Protein AF-0000000083545864 (afdb_homodimer)

Organism: NCBI:txid360422

Solvent-accessible surface area (backbone atoms only — not comparable to full-atom values): 11963 Å² total; per-residue (Å²): 114,74,64,58,54,53,48,53,47,49,46,51,44,53,53,50,51,52,42,44,77,42,63,30,57,35,40,39,38,40,35,37,64,50,100,75,25,38,39,38,37,38,40,30,39,41,31,81,70,52,72,66,56,51,50,50,51,53,52,23,37,58,32,70,66,36,76,75,47,53,68,61,49,56,75,62,62,57,97,59,62,72,60,64,52,38,28,53,43,5,18,65,29,74,44,61,46,77,47,73,42,86,71,48,32,42,36,40,42,36,37,25,68,120,112,76,65,57,54,54,48,53,47,49,46,51,45,53,51,50,50,52,43,44,76,45,64,29,58,36,42,37,38,40,36,36,63,50,100,74,26,38,39,40,37,38,40,27,43,34,40,77,73,52,71,67,55,50,50,49,51,52,51,23,38,59,33,71,65,36,77,77,48,53,66,60,51,56,75,63,66,57,97,59,62,70,59,63,53,37,29,53,44,4,18,65,29,74,43,62,47,78,48,74,43,87,64,50,30,39,35,41,41,36,37,26,68,121

Structure (mmCIF, N/CA/C/O backbone):
data_AF-0000000083545864-model_v1
#
loop_
_entity.id
_entity.type
_entity.pdbx_description
1 polymer 'Uncharacterized protein'
#
loop_
_atom_site.group_PDB
_atom_site.id
_atom_site.type_symbol
_atom_site.label_atom_id
_atom_site.label_alt_id
_atom_site.label_comp_id
_atom_site.label_asym_id
_atom_site.label_entity_id
_atom_site.label_seq_id
_atom_site.pdbx_PDB_ins_code
_atom_site.Cartn_x
_atom_site.Cartn_y
_atom_site.Cartn_z
_atom_site.occupancy
_atom_site.B_iso_or_equiv
_atom_site.auth_seq_id
_atom_site.auth_comp_id
_atom_site.auth_asym_id
_atom_site.auth_atom_id
_atom_site.pdbx_PDB_model_num
ATOM 1 N N . MET A 1 1 ? 14.773 12.133 -5.316 1 43.75 1 MET A N 1
ATOM 2 C CA . MET A 1 1 ? 14.227 11.367 -4.199 1 43.75 1 MET A CA 1
ATOM 3 C C . MET A 1 1 ? 12.758 11.047 -4.426 1 43.75 1 MET A C 1
ATOM 5 O O . MET A 1 1 ? 12.289 9.961 -4.078 1 43.75 1 MET A O 1
ATOM 9 N N . LYS A 1 2 ? 11.977 12 -5.137 1 57.12 2 LYS A N 1
ATOM 10 C CA . LYS A 1 2 ? 10.547 11.93 -5.41 1 57.12 2 LYS A CA 1
ATOM 11 C C . LYS A 1 2 ? 10.195 10.711 -6.258 1 57.12 2 LYS A C 1
ATOM 13 O O . LYS A 1 2 ? 9.203 10.031 -6 1 57.12 2 LYS A O 1
ATOM 18 N N . HIS A 1 3 ? 11.242 10.289 -6.949 1 69 3 HIS A N 1
ATOM 19 C CA . HIS A 1 3 ? 11.008 9.219 -7.91 1 69 3 HIS A CA 1
ATOM 20 C C . HIS A 1 3 ? 11.062 7.848 -7.234 1 69 3 HIS A C 1
ATOM 22 O O . HIS A 1 3 ? 10.266 6.965 -7.551 1 69 3 HIS A O 1
ATOM 28 N N . THR A 1 4 ? 11.867 7.789 -6.141 1 74.81 4 THR A N 1
ATOM 29 C CA . THR A 1 4 ? 12.039 6.504 -5.473 1 74.81 4 THR A CA 1
ATOM 30 C C . THR A 1 4 ? 10.773 6.125 -4.699 1 74.81 4 THR A C 1
ATOM 32 O O . THR A 1 4 ? 10.383 4.957 -4.684 1 74.81 4 THR A O 1
ATOM 35 N N . HIS A 1 5 ? 10.094 7.09 -4.211 1 86.25 5 HIS A N 1
ATOM 36 C CA . HIS A 1 5 ? 8.898 6.832 -3.424 1 86.25 5 HIS A CA 1
ATOM 37 C C . HIS A 1 5 ? 7.738 6.387 -4.312 1 86.25 5 HIS A C 1
ATOM 39 O O . HIS A 1 5 ? 6.961 5.504 -3.936 1 86.25 5 HIS A O 1
ATOM 45 N N . GLN A 1 6 ? 7.75 6.938 -5.465 1 85.88 6 GLN A N 1
ATOM 46 C CA . GLN A 1 6 ? 6.711 6.547 -6.41 1 85.88 6 GLN A CA 1
ATOM 47 C C . GLN A 1 6 ? 6.879 5.09 -6.84 1 85.88 6 GLN A C 1
ATOM 49 O O . GLN A 1 6 ? 5.891 4.379 -7.027 1 85.88 6 GLN A O 1
ATOM 54 N N . ARG A 1 7 ? 8.117 4.691 -6.875 1 86.94 7 ARG A N 1
ATOM 55 C CA . ARG A 1 7 ? 8.383 3.301 -7.234 1 86.94 7 ARG A CA 1
ATOM 56 C C . ARG A 1 7 ? 7.926 2.35 -6.137 1 86.94 7 ARG A C 1
ATOM 58 O O . ARG A 1 7 ? 7.281 1.337 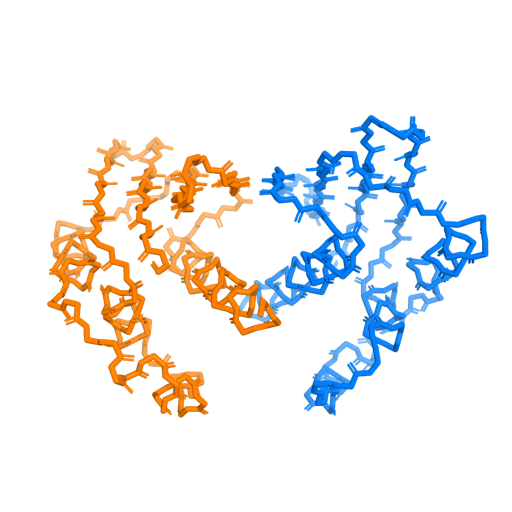-6.414 1 86.94 7 ARG A O 1
ATOM 65 N N . ASN A 1 8 ? 8.25 2.715 -4.961 1 92.56 8 ASN A N 1
ATOM 66 C CA . ASN A 1 8 ? 7.812 1.896 -3.836 1 92.56 8 ASN A CA 1
ATOM 67 C C . ASN A 1 8 ? 6.293 1.771 -3.795 1 92.56 8 ASN A C 1
ATOM 69 O O . ASN A 1 8 ? 5.762 0.687 -3.555 1 92.56 8 ASN A O 1
ATOM 73 N N . ILE A 1 9 ? 5.668 2.871 -4.027 1 92.88 9 ILE A N 1
ATOM 74 C CA . ILE A 1 9 ? 4.207 2.902 -4.016 1 92.88 9 ILE A CA 1
ATOM 75 C C . ILE A 1 9 ? 3.666 1.979 -5.105 1 92.88 9 ILE A C 1
ATOM 77 O O . ILE A 1 9 ? 2.756 1.185 -4.859 1 92.88 9 ILE A O 1
ATOM 81 N N . LYS A 1 10 ? 4.191 2.01 -6.238 1 89.69 10 LYS A N 1
ATOM 82 C CA . LYS A 1 10 ? 3.752 1.171 -7.348 1 89.69 10 LYS A CA 1
ATOM 83 C C . LYS A 1 10 ? 3.967 -0.308 -7.039 1 89.69 10 LYS A C 1
ATOM 85 O O . LYS A 1 10 ? 3.105 -1.141 -7.328 1 89.69 10 LYS A O 1
ATOM 90 N N . ILE A 1 11 ? 5.082 -0.604 -6.531 1 93 11 ILE A N 1
ATOM 91 C CA . ILE A 1 11 ? 5.395 -1.979 -6.16 1 93 11 ILE A CA 1
ATOM 92 C C . ILE A 1 11 ? 4.344 -2.502 -5.18 1 93 11 ILE A C 1
ATOM 94 O O . ILE A 1 11 ? 3.771 -3.572 -5.391 1 93 11 ILE A O 1
ATOM 98 N N . VAL A 1 12 ? 4.07 -1.727 -4.191 1 95.94 12 VAL A N 1
ATOM 99 C CA . VAL A 1 12 ? 3.094 -2.113 -3.178 1 95.94 12 VAL A CA 1
ATOM 100 C C . VAL A 1 12 ? 1.723 -2.293 -3.824 1 95.94 12 VAL A C 1
ATOM 102 O O . VAL A 1 12 ? 1.028 -3.275 -3.557 1 95.94 12 VAL A O 1
ATOM 105 N N . ASN A 1 13 ? 1.381 -1.425 -4.711 1 92.5 13 ASN A N 1
ATOM 106 C CA . ASN A 1 13 ? 0.094 -1.491 -5.395 1 92.5 13 ASN A CA 1
ATOM 107 C C . ASN A 1 13 ? -0.059 -2.793 -6.176 1 92.5 13 ASN A C 1
ATOM 109 O O . ASN A 1 13 ? -1.092 -3.459 -6.086 1 92.5 13 ASN A O 1
ATOM 113 N N . GLU A 1 14 ? 0.887 -3.133 -6.93 1 92.94 14 GLU A N 1
ATOM 114 C CA . GLU A 1 14 ? 0.822 -4.332 -7.758 1 92.94 14 GLU A CA 1
ATOM 115 C C . GLU A 1 14 ? 0.758 -5.594 -6.898 1 92.94 14 GLU A C 1
ATOM 117 O O . GLU A 1 14 ? 0.031 -6.535 -7.219 1 92.94 14 GLU A O 1
ATOM 122 N N . LEU A 1 15 ? 1.499 -5.598 -5.781 1 96 15 LEU A N 1
ATOM 123 C CA . LEU A 1 15 ? 1.489 -6.754 -4.891 1 96 15 LEU A CA 1
ATOM 124 C C . LEU A 1 15 ? 0.137 -6.895 -4.199 1 96 15 LEU A C 1
ATOM 126 O O . LEU A 1 15 ? -0.4 -8 -4.098 1 96 15 LEU A O 1
ATOM 130 N N . MET A 1 16 ? -0.388 -5.793 -3.781 1 95.69 16 MET A N 1
ATOM 131 C CA . MET A 1 16 ? -1.732 -5.816 -3.213 1 95.69 16 MET A CA 1
ATOM 132 C C . MET A 1 16 ? -2.742 -6.355 -4.223 1 95.69 16 MET A C 1
ATOM 134 O O . MET A 1 16 ? -3.566 -7.207 -3.887 1 95.69 16 MET A O 1
ATOM 138 N N . GLY A 1 17 ? -2.668 -5.785 -5.441 1 93.75 17 GLY A N 1
ATOM 139 C CA . GLY A 1 17 ? -3.555 -6.266 -6.488 1 93.75 17 GLY A CA 1
ATOM 140 C C . GLY A 1 17 ? -3.48 -7.766 -6.695 1 93.75 17 GLY A C 1
ATOM 141 O O . GLY A 1 17 ? -4.512 -8.43 -6.82 1 93.75 17 GLY A O 1
ATOM 142 N N . TYR A 1 18 ? -2.303 -8.289 -6.707 1 94.75 18 TYR A N 1
ATOM 143 C CA . TYR A 1 18 ? -2.113 -9.727 -6.863 1 94.75 18 TYR A CA 1
ATOM 144 C C . TYR A 1 18 ? -2.797 -10.492 -5.738 1 94.75 18 TYR A C 1
ATOM 146 O O . TYR A 1 18 ? -3.508 -11.469 -5.984 1 94.75 18 TYR A O 1
ATOM 154 N N . CYS A 1 19 ? -2.576 -10.07 -4.48 1 94.88 19 CYS A N 1
ATOM 155 C CA . CYS A 1 19 ? -3.156 -10.734 -3.322 1 94.88 19 CYS A CA 1
ATOM 156 C C . CYS A 1 19 ? -4.68 -10.711 -3.381 1 94.88 19 CYS A C 1
ATOM 158 O O . CYS A 1 19 ? -5.332 -11.719 -3.129 1 94.88 19 CYS A O 1
ATOM 160 N N . TYR A 1 20 ? -5.184 -9.602 -3.77 1 93.38 20 TYR A N 1
ATOM 161 C CA . TYR A 1 20 ? -6.633 -9.477 -3.879 1 93.38 20 TYR A CA 1
ATOM 162 C C . TYR A 1 20 ? -7.18 -10.406 -4.953 1 93.38 20 TYR A C 1
ATOM 164 O O . TYR A 1 20 ? -8.211 -11.055 -4.758 1 93.38 20 TYR A O 1
ATOM 172 N N . ASN A 1 21 ? -6.516 -10.438 -6.074 1 91.94 21 ASN A N 1
ATOM 173 C CA . ASN A 1 21 ? -6.945 -11.297 -7.172 1 91.94 21 ASN A CA 1
ATOM 174 C C . ASN A 1 21 ? -6.941 -12.766 -6.77 1 91.94 21 ASN A C 1
ATOM 176 O O . ASN A 1 21 ? -7.621 -13.586 -7.395 1 91.94 21 ASN A O 1
ATOM 180 N N . HIS A 1 22 ? -6.23 -13.062 -5.746 1 92.19 22 HIS A N 1
ATOM 181 C CA . HIS A 1 22 ? -6.18 -14.438 -5.277 1 92.19 22 HIS A CA 1
ATOM 182 C C . HIS A 1 22 ? -6.973 -14.609 -3.986 1 92.19 22 HIS A C 1
ATOM 184 O O . HIS A 1 22 ? -6.742 -15.562 -3.232 1 92.19 22 HIS A O 1
ATOM 190 N N . GLY A 1 23 ? -7.789 -13.633 -3.678 1 90.56 23 GLY A N 1
ATOM 191 C CA . GLY A 1 23 ? -8.852 -13.805 -2.697 1 90.56 23 GLY A CA 1
ATOM 192 C C . GLY A 1 23 ? -8.453 -13.344 -1.306 1 90.56 23 GLY A C 1
ATOM 193 O O . GLY A 1 23 ? -9.18 -13.586 -0.338 1 90.56 23 GLY A O 1
ATOM 194 N N . SER A 1 24 ? -7.328 -12.75 -1.117 1 93.5 24 SER A N 1
ATOM 195 C CA . SER A 1 24 ? -6.918 -12.289 0.207 1 93.5 24 SER A CA 1
ATOM 196 C C . SER A 1 24 ? -7.723 -11.07 0.642 1 93.5 24 SER A C 1
ATOM 198 O O . SER A 1 24 ? -7.957 -10.156 -0.153 1 93.5 24 SER A O 1
ATOM 200 N N . GLU A 1 25 ? -8.102 -11.117 1.933 1 92.31 25 GLU A N 1
ATOM 201 C CA . GLU A 1 25 ? -8.844 -9.984 2.48 1 92.31 25 GLU A CA 1
ATOM 202 C C . GLU A 1 25 ? -8.078 -9.32 3.617 1 92.31 25 GLU A C 1
ATOM 204 O O . GLU A 1 25 ? -8.477 -8.266 4.109 1 92.31 25 GLU A O 1
ATOM 209 N N . ASN A 1 26 ? -7.062 -9.953 4.062 1 96 26 ASN A N 1
ATOM 210 C CA . ASN A 1 26 ? -6.176 -9.438 5.102 1 96 26 ASN A CA 1
ATOM 211 C C . ASN A 1 26 ? -4.73 -9.359 4.613 1 96 26 ASN A C 1
ATOM 213 O O . ASN A 1 26 ? -4.125 -10.375 4.277 1 96 26 ASN A O 1
ATOM 217 N N . ILE A 1 27 ? -4.223 -8.172 4.582 1 97.5 27 ILE A N 1
ATOM 218 C CA . ILE A 1 27 ? -2.893 -7.945 4.027 1 97.5 27 ILE A CA 1
ATOM 219 C C . ILE A 1 27 ? -2.066 -7.102 4.996 1 97.5 27 ILE A C 1
ATOM 221 O O . ILE A 1 27 ? -2.559 -6.109 5.539 1 97.5 27 ILE A O 1
ATOM 225 N N . HIS A 1 28 ? -0.898 -7.551 5.246 1 98.5 28 HIS A N 1
ATOM 226 C CA . HIS A 1 28 ? 0.109 -6.84 6.027 1 98.5 28 HIS A CA 1
ATOM 227 C C . HIS A 1 28 ? 1.279 -6.406 5.148 1 98.5 28 HIS A C 1
ATOM 229 O O . HIS A 1 28 ? 1.802 -7.207 4.367 1 98.5 28 HIS A O 1
ATOM 235 N N . ILE A 1 29 ? 1.726 -5.129 5.227 1 98.69 29 ILE A N 1
ATOM 236 C CA . ILE A 1 29 ? 2.832 -4.629 4.418 1 98.69 29 ILE A CA 1
ATOM 237 C C . ILE A 1 29 ? 3.809 -3.855 5.297 1 98.69 29 ILE A C 1
ATOM 239 O O . ILE A 1 29 ? 3.396 -3.018 6.105 1 98.69 29 ILE A O 1
ATOM 243 N N . ASP A 1 30 ? 5.051 -4.094 5.16 1 98.62 30 ASP A N 1
ATOM 244 C CA . ASP A 1 30 ? 6.133 -3.309 5.754 1 98.62 30 ASP A CA 1
ATOM 245 C C . ASP A 1 30 ? 7.082 -2.783 4.68 1 98.62 30 ASP A C 1
ATOM 247 O O . ASP A 1 30 ? 7.531 -3.541 3.816 1 98.62 30 ASP A O 1
ATOM 251 N N . ILE A 1 31 ? 7.336 -1.54 4.699 1 97.56 31 ILE A N 1
ATOM 252 C CA . ILE A 1 31 ? 8.344 -0.914 3.854 1 97.56 31 ILE A CA 1
ATOM 253 C C . ILE A 1 31 ? 9.422 -0.274 4.723 1 97.56 31 ILE A C 1
ATOM 255 O O . ILE A 1 31 ? 9.133 0.623 5.52 1 97.56 31 ILE A O 1
ATOM 259 N N . ASN A 1 32 ? 10.609 -0.693 4.539 1 97.06 32 ASN A N 1
ATOM 260 C CA . ASN A 1 32 ? 11.703 -0.212 5.371 1 97.06 32 ASN A CA 1
ATOM 261 C C . ASN A 1 32 ? 12.914 0.187 4.527 1 97.06 32 ASN A C 1
ATOM 263 O O . ASN A 1 32 ? 13.25 -0.495 3.559 1 97.06 32 ASN A O 1
ATOM 267 N N . LYS A 1 33 ? 13.438 1.254 4.863 1 94.31 33 LYS A N 1
ATOM 268 C CA . LYS A 1 33 ? 14.734 1.631 4.301 1 94.31 33 LYS A CA 1
ATOM 269 C C . LYS A 1 33 ? 15.867 1.301 5.266 1 94.31 33 LYS A C 1
ATOM 271 O O . LYS A 1 33 ? 15.867 1.752 6.414 1 94.31 33 LYS A O 1
ATOM 276 N N . GLU A 1 34 ? 16.703 0.428 4.789 1 90.69 34 GLU A N 1
ATOM 277 C CA . GLU A 1 34 ? 17.875 0.026 5.562 1 90.69 34 GLU A CA 1
ATOM 278 C C . GLU A 1 34 ? 19.156 0.195 4.754 1 90.69 34 GLU A C 1
ATOM 280 O O . GLU A 1 34 ? 19.312 -0.432 3.705 1 90.69 34 GLU A O 1
ATOM 285 N N . ASN A 1 35 ? 20.219 0.87 5.355 1 87.44 35 ASN A N 1
ATOM 286 C CA . ASN A 1 35 ? 21.547 0.982 4.742 1 87.44 35 ASN A CA 1
ATOM 287 C C . ASN A 1 35 ? 21.453 1.2 3.236 1 87.44 35 ASN A C 1
ATOM 289 O O . ASN A 1 35 ? 22.094 0.493 2.459 1 87.44 35 ASN A O 1
ATOM 293 N N . GLU A 1 36 ? 20.641 2.021 2.654 1 86.31 36 GLU A N 1
ATOM 294 C CA . GLU A 1 36 ? 20.5 2.439 1.263 1 86.31 36 GLU A CA 1
ATOM 295 C C . GLU A 1 36 ? 19.688 1.426 0.464 1 86.31 36 GLU A C 1
ATOM 297 O O . GLU A 1 36 ? 19.656 1.477 -0.767 1 86.31 36 GLU A O 1
ATOM 302 N N . LYS A 1 37 ? 19.203 0.429 1.215 1 94.31 37 LYS A N 1
ATOM 303 C CA . LYS A 1 37 ? 18.312 -0.539 0.58 1 94.31 37 LYS A CA 1
ATOM 304 C C . LYS A 1 37 ? 16.875 -0.344 1.039 1 94.31 37 LYS A C 1
ATOM 306 O O . LYS A 1 37 ? 16.625 0.113 2.158 1 94.31 37 LYS A O 1
ATOM 311 N N . VAL A 1 38 ? 16.047 -0.583 0.151 1 95.94 38 VAL A N 1
ATOM 312 C CA . VAL A 1 38 ? 14.633 -0.616 0.503 1 95.94 38 VAL A CA 1
ATOM 313 C C . VAL A 1 38 ? 14.156 -2.064 0.599 1 95.94 38 VAL A C 1
ATOM 315 O O . VAL A 1 38 ? 14.359 -2.854 -0.325 1 95.94 38 VAL A O 1
ATOM 318 N N . ILE A 1 39 ? 13.594 -2.424 1.736 1 97.94 39 ILE A N 1
ATOM 319 C CA . ILE A 1 39 ? 13.031 -3.75 1.952 1 97.94 39 ILE A CA 1
ATOM 320 C C . ILE A 1 39 ? 11.508 -3.654 2.023 1 97.94 39 ILE A C 1
ATOM 322 O O . ILE A 1 39 ? 10.961 -2.902 2.836 1 97.94 39 ILE A O 1
ATOM 326 N N . ILE A 1 40 ? 10.828 -4.371 1.193 1 98.06 40 ILE A N 1
ATOM 327 C CA . ILE A 1 40 ? 9.375 -4.414 1.186 1 98.06 40 ILE A CA 1
ATOM 328 C C . ILE A 1 40 ? 8.898 -5.824 1.534 1 98.06 40 ILE A C 1
ATOM 330 O O . ILE A 1 40 ? 9.297 -6.797 0.889 1 98.06 40 ILE A O 1
ATOM 334 N N . PHE A 1 41 ? 8.117 -5.91 2.555 1 98.75 41 PHE A N 1
ATOM 335 C CA . PHE A 1 41 ? 7.543 -7.172 3.006 1 98.75 41 PHE A CA 1
ATOM 336 C C . PHE A 1 41 ? 6.023 -7.133 2.922 1 98.75 41 PHE A C 1
ATOM 338 O O . PHE A 1 41 ? 5.395 -6.184 3.391 1 98.75 41 PHE A O 1
ATOM 345 N N . ILE A 1 42 ? 5.418 -8.125 2.289 1 98.5 42 ILE A N 1
ATOM 346 C CA . ILE A 1 42 ? 3.967 -8.266 2.268 1 98.5 42 ILE A CA 1
ATOM 347 C C . ILE A 1 42 ? 3.572 -9.664 2.727 1 98.5 42 ILE A C 1
ATOM 349 O O . ILE A 1 42 ? 4.207 -10.648 2.346 1 98.5 42 ILE A O 1
ATOM 353 N N . LYS A 1 43 ? 2.586 -9.758 3.602 1 98.25 43 LYS A N 1
ATOM 354 C CA . LYS A 1 43 ? 1.984 -11.008 4.039 1 98.25 43 LYS A CA 1
ATOM 355 C C . LYS A 1 43 ? 0.465 -10.969 3.895 1 98.25 43 LYS A C 1
ATOM 357 O O . LYS A 1 43 ? -0.187 -10.047 4.387 1 98.25 43 LYS A O 1
ATOM 362 N N . ALA A 1 44 ? -0.059 -11.859 3.23 1 97.19 44 ALA A N 1
ATOM 363 C CA . ALA A 1 44 ? -1.499 -11.93 3 1 97.19 44 ALA A CA 1
ATOM 364 C C . ALA A 1 44 ? -2.062 -13.273 3.445 1 97.19 44 ALA A C 1
ATOM 366 O O . ALA A 1 44 ? -1.447 -14.32 3.211 1 97.19 44 ALA A O 1
ATOM 367 N N . GLN A 1 45 ? -3.188 -13.18 4.203 1 94.56 45 GLN A N 1
ATOM 368 C CA . GLN A 1 45 ? -3.818 -14.414 4.656 1 94.56 45 GLN A CA 1
ATOM 369 C C . GLN A 1 45 ? -4.449 -15.172 3.488 1 94.56 45 GLN A C 1
ATOM 371 O O . GLN A 1 45 ? -4.953 -14.555 2.545 1 94.56 45 GLN A O 1
ATOM 376 N N . THR A 1 46 ? -4.793 -16.453 3.748 1 75 46 THR A N 1
ATOM 377 C CA . THR A 1 46 ? -4.945 -17.734 3.076 1 75 46 THR A CA 1
ATOM 378 C C . THR A 1 46 ? -5.523 -17.547 1.677 1 75 46 THR A C 1
ATOM 380 O O . THR A 1 46 ? -6.555 -16.891 1.509 1 75 46 THR A O 1
ATOM 383 N N . LEU A 1 47 ? -4.836 -17.703 0.769 1 72.06 47 LEU A N 1
ATOM 384 C CA . LEU A 1 47 ? -5.133 -17.75 -0.659 1 72.06 47 LEU A CA 1
ATOM 385 C C . LEU A 1 47 ? -4.879 -19.156 -1.217 1 72.06 47 LEU A C 1
ATOM 387 O O . LEU A 1 47 ? -3.953 -19.844 -0.776 1 72.06 47 LEU A O 1
ATOM 391 N N . THR A 1 48 ? -5.746 -19.828 -1.772 1 88.31 48 THR A N 1
ATOM 392 C CA . THR A 1 48 ? -5.312 -20.953 -2.582 1 88.31 48 THR A CA 1
ATOM 393 C C . THR A 1 48 ? -4.711 -20.469 -3.9 1 88.31 48 THR A C 1
ATOM 395 O O . THR A 1 48 ? -5.375 -19.781 -4.676 1 88.31 48 THR A O 1
ATOM 398 N N . ILE A 1 49 ? -3.459 -20.703 -4.008 1 93.62 49 ILE A N 1
ATOM 399 C CA . ILE A 1 49 ? -2.76 -20.344 -5.238 1 93.62 49 ILE A CA 1
ATOM 400 C C . ILE A 1 49 ? -2.258 -21.594 -5.934 1 93.62 49 ILE A C 1
ATOM 402 O O . ILE A 1 49 ? -1.64 -22.469 -5.305 1 93.62 49 ILE A O 1
ATOM 406 N N . SER A 1 50 ? -2.617 -21.719 -7.207 1 94.5 50 SER A N 1
ATOM 407 C CA . SER A 1 50 ? -2.166 -22.891 -7.953 1 94.5 50 SER A CA 1
ATOM 408 C C . SER A 1 50 ? -0.646 -22.906 -8.07 1 94.5 50 SER A C 1
ATOM 410 O O . SER A 1 50 ? 0.008 -21.875 -7.977 1 94.5 50 SER A O 1
ATOM 412 N N . LYS A 1 51 ? -0.176 -24.141 -8.289 1 95.06 51 LYS A N 1
ATOM 413 C CA . LYS A 1 51 ? 1.26 -24.281 -8.516 1 95.06 51 LYS A CA 1
ATOM 414 C C . LYS A 1 51 ? 1.71 -23.453 -9.711 1 95.06 51 LYS A C 1
ATOM 416 O O . LYS A 1 51 ? 2.773 -22.828 -9.672 1 95.06 51 LYS A O 1
ATOM 421 N N . GLU A 1 52 ? 0.899 -23.406 -10.703 1 95.62 52 GLU A N 1
ATOM 422 C CA . GLU A 1 52 ? 1.201 -22.641 -11.906 1 95.62 52 GLU A CA 1
ATOM 423 C C . GLU A 1 52 ? 1.275 -21.156 -11.609 1 95.62 52 GLU A C 1
ATOM 425 O O . GLU A 1 52 ? 2.191 -20.469 -12.07 1 95.62 52 GLU A O 1
ATOM 430 N N . ASP A 1 53 ? 0.365 -20.656 -10.836 1 93.94 53 ASP A N 1
ATOM 431 C CA . ASP A 1 53 ? 0.343 -19.234 -10.484 1 93.94 53 ASP A CA 1
ATOM 432 C C . ASP A 1 53 ? 1.551 -18.875 -9.625 1 93.94 53 ASP A C 1
ATOM 434 O O . ASP A 1 53 ? 2.117 -17.781 -9.773 1 93.94 53 ASP A O 1
ATOM 438 N N . LEU A 1 54 ? 1.87 -19.75 -8.758 1 95.12 54 LEU A N 1
ATOM 439 C CA . LEU A 1 54 ? 3.023 -19.5 -7.895 1 95.12 54 LEU A CA 1
ATOM 440 C C . LEU A 1 54 ? 4.309 -19.453 -8.711 1 95.12 54 LEU A C 1
ATOM 442 O O . LEU A 1 54 ? 5.176 -18.625 -8.461 1 95.12 54 LEU A O 1
ATOM 446 N N . GLU A 1 55 ? 4.395 -20.375 -9.602 1 96.19 55 GLU A N 1
ATOM 447 C CA . GLU A 1 55 ? 5.555 -20.391 -10.492 1 96.19 55 GLU A CA 1
ATOM 448 C C . GLU A 1 55 ? 5.645 -19.094 -11.305 1 96.19 55 GLU A C 1
ATOM 450 O O . GLU A 1 55 ? 6.723 -18.516 -11.438 1 96.19 55 GLU A O 1
ATOM 455 N N . LEU A 1 56 ? 4.559 -18.656 -11.836 1 95.5 56 LEU A N 1
ATOM 456 C CA . LEU A 1 56 ? 4.512 -17.406 -12.602 1 95.5 56 LEU A CA 1
ATOM 457 C C . LEU A 1 56 ? 4.891 -16.219 -11.734 1 95.5 56 LEU A C 1
ATOM 459 O O . LEU A 1 56 ? 5.602 -15.312 -12.188 1 95.5 56 LEU A O 1
ATOM 463 N N . LEU A 1 57 ? 4.406 -16.188 -10.516 1 95.88 57 LEU A N 1
ATOM 464 C CA . LEU A 1 57 ? 4.766 -15.148 -9.555 1 95.88 57 LEU A CA 1
ATOM 465 C C . LEU A 1 57 ? 6.273 -15.102 -9.344 1 95.88 57 LEU A C 1
ATOM 467 O O . LEU A 1 57 ? 6.887 -14.031 -9.422 1 95.88 57 LEU A O 1
ATOM 471 N N . GLU A 1 58 ? 6.816 -16.266 -9.164 1 96.25 58 GLU A N 1
ATOM 472 C CA . GLU A 1 58 ? 8.25 -16.391 -8.93 1 96.25 58 GLU A CA 1
ATOM 473 C C . GLU A 1 58 ? 9.047 -15.883 -10.133 1 96.25 58 GLU A C 1
ATOM 475 O O . GLU A 1 58 ? 9.992 -15.109 -9.977 1 96.25 58 GLU A O 1
ATOM 480 N N . ILE A 1 59 ? 8.648 -16.281 -11.258 1 95.69 59 ILE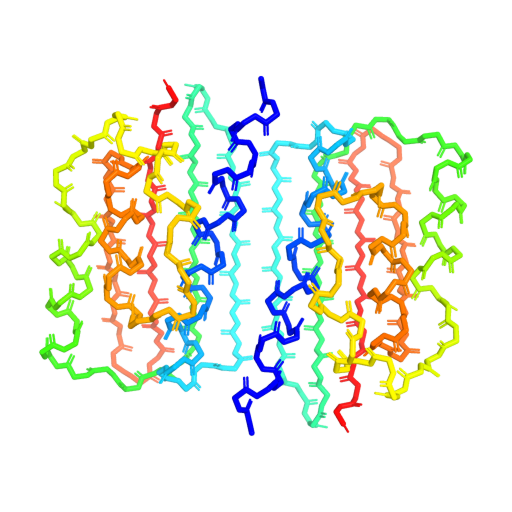 A N 1
ATOM 481 C CA . ILE A 1 59 ? 9.336 -15.898 -12.484 1 95.69 59 ILE A CA 1
ATOM 482 C C . ILE A 1 59 ? 9.203 -14.391 -12.695 1 95.69 59 ILE A C 1
ATOM 484 O O . ILE A 1 59 ? 10.18 -13.711 -13.023 1 95.69 59 ILE A O 1
ATOM 488 N N . SER A 1 60 ? 8.047 -13.883 -12.555 1 95.25 60 SER A N 1
ATOM 489 C CA . SER A 1 60 ? 7.773 -12.469 -12.789 1 95.25 60 SER A CA 1
ATOM 490 C C . SER A 1 60 ? 8.594 -11.586 -11.852 1 95.25 60 SER A C 1
ATOM 492 O O . SER A 1 60 ? 9.211 -10.609 -12.297 1 95.25 60 SER A O 1
ATOM 494 N N . LEU A 1 61 ? 8.656 -11.883 -10.57 1 96.25 61 LEU A N 1
ATOM 495 C CA . LEU A 1 61 ? 9.305 -11.039 -9.578 1 96.25 61 LEU A CA 1
ATOM 496 C C . LEU A 1 61 ? 10.82 -11.211 -9.617 1 96.25 61 LEU A C 1
ATOM 498 O O . LEU A 1 61 ? 11.555 -10.406 -9.039 1 96.25 61 LEU A O 1
ATOM 502 N N . ASN A 1 62 ? 11.234 -12.227 -10.344 1 94.75 62 ASN A N 1
ATOM 503 C CA . ASN A 1 62 ? 12.672 -12.438 -10.438 1 94.75 62 ASN A CA 1
ATOM 504 C C . ASN A 1 62 ? 13.188 -12.172 -11.852 1 94.75 62 ASN A C 1
ATOM 506 O O . ASN A 1 62 ? 14.219 -12.703 -12.25 1 94.75 62 ASN A O 1
ATOM 510 N N . ALA A 1 63 ? 12.398 -11.453 -12.547 1 90.75 63 ALA A N 1
ATOM 511 C CA . ALA A 1 63 ? 12.852 -10.984 -13.859 1 90.75 63 ALA A CA 1
ATOM 512 C C . ALA A 1 63 ? 14.164 -10.211 -13.742 1 90.75 63 ALA A C 1
ATOM 514 O O . ALA A 1 63 ? 14.492 -9.695 -12.672 1 90.75 63 ALA A O 1
ATOM 515 N N . GLN A 1 64 ? 14.844 -10.156 -14.789 1 87 64 GLN A N 1
ATOM 516 C CA . GLN A 1 64 ? 16.125 -9.453 -14.805 1 87 64 GLN A CA 1
ATOM 517 C C . GLN A 1 64 ? 15.93 -7.961 -14.555 1 87 64 GLN A C 1
ATOM 519 O O . GLN A 1 64 ? 15.07 -7.324 -15.164 1 87 64 GLN A O 1
ATOM 524 N N . ARG A 1 65 ? 16.734 -7.469 -13.68 1 82.94 65 ARG A N 1
ATOM 525 C CA . ARG A 1 65 ? 16.656 -6.055 -13.328 1 82.94 65 ARG A CA 1
ATOM 526 C C . ARG A 1 65 ? 16.969 -5.176 -14.531 1 82.94 65 ARG A C 1
ATOM 528 O O . ARG A 1 65 ? 17.953 -5.418 -15.242 1 82.94 65 ARG A O 1
ATOM 535 N N . CYS A 1 66 ? 16.047 -4.297 -14.82 1 79.12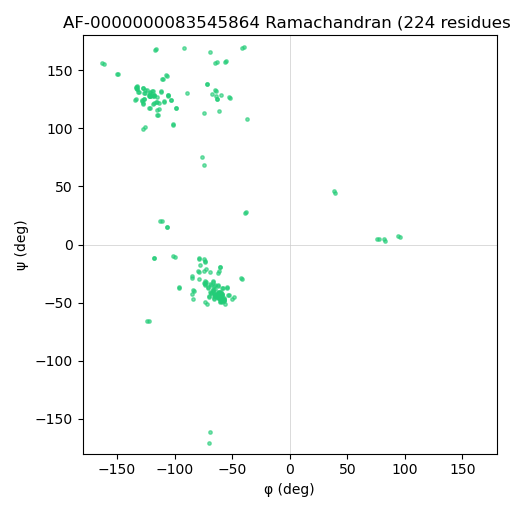 66 CYS A N 1
ATOM 536 C CA . CYS A 1 66 ? 16.219 -3.354 -15.914 1 79.12 66 CYS A CA 1
ATOM 537 C C . CYS A 1 66 ? 15.984 -1.923 -15.445 1 79.12 66 CYS A C 1
ATOM 539 O O . CYS A 1 66 ? 14.844 -1.458 -15.414 1 79.12 66 CYS A O 1
ATOM 541 N N . HIS A 1 67 ? 16.953 -1.19 -15.18 1 68.38 67 HIS A N 1
ATOM 542 C CA . HIS A 1 67 ? 16.875 0.146 -14.602 1 68.38 67 HIS A CA 1
ATOM 543 C C . HIS A 1 67 ? 16.188 1.121 -15.562 1 68.38 67 HIS A C 1
ATOM 545 O O . HIS A 1 67 ? 15.43 1.99 -15.125 1 68.38 67 HIS A O 1
ATOM 551 N N . GLU A 1 68 ? 16.484 0.847 -16.828 1 63.19 68 GLU A N 1
ATOM 552 C CA . GLU A 1 68 ? 15.984 1.764 -17.859 1 63.19 68 GLU A CA 1
ATOM 553 C C . GLU A 1 68 ? 14.469 1.665 -17.984 1 63.19 68 GLU A C 1
ATOM 555 O O . GLU A 1 68 ? 13.812 2.619 -18.406 1 63.19 68 GLU A O 1
ATOM 560 N N . MET A 1 69 ? 13.898 0.536 -17.797 1 59.81 69 MET A N 1
ATOM 561 C CA . MET A 1 69 ? 12.469 0.274 -17.922 1 59.81 69 MET A CA 1
ATOM 562 C C . MET A 1 69 ? 11.695 0.885 -16.75 1 59.81 69 MET A C 1
ATOM 564 O O . MET A 1 69 ? 10.516 1.211 -16.891 1 59.81 69 MET A O 1
ATOM 568 N N . GLU A 1 70 ? 12.383 1.127 -15.672 1 61.22 70 GLU A N 1
ATOM 569 C CA . GLU A 1 70 ? 11.695 1.646 -14.5 1 61.22 70 GLU A CA 1
ATOM 570 C C . GLU A 1 70 ? 10.82 2.842 -14.852 1 61.22 70 GLU A C 1
ATOM 572 O O . GLU A 1 70 ? 9.641 2.893 -14.477 1 61.22 70 GLU A O 1
ATOM 577 N N . GLU A 1 71 ? 11.312 3.734 -15.555 1 58.62 71 GLU A N 1
ATOM 578 C CA . GLU A 1 71 ? 10.586 4.984 -15.781 1 58.62 71 GLU A CA 1
ATOM 579 C C . GLU A 1 71 ? 9.602 4.844 -16.938 1 58.62 71 GLU A C 1
ATOM 581 O O . GLU A 1 71 ? 8.453 5.289 -16.844 1 58.62 71 GLU A O 1
ATOM 586 N N . TYR A 1 72 ? 10.109 4.25 -17.844 1 58.34 72 TYR A N 1
ATOM 587 C CA . TYR A 1 72 ? 9.359 4.223 -19.109 1 58.34 72 TYR A CA 1
ATOM 588 C C . TYR A 1 72 ? 8.164 3.287 -19 1 58.34 72 TYR A C 1
ATOM 590 O O . TYR A 1 72 ? 7.055 3.643 -19.406 1 58.34 72 TYR A O 1
ATOM 598 N N . TYR A 1 73 ? 8.383 2.252 -18.578 1 58 73 TYR A N 1
ATOM 599 C CA . TYR A 1 73 ? 7.371 1.207 -18.641 1 58 73 TYR A CA 1
ATOM 600 C C . TYR A 1 73 ? 6.312 1.401 -17.562 1 58 73 TYR A C 1
ATOM 602 O O . TYR A 1 73 ? 5.164 0.982 -17.734 1 58 73 TYR A O 1
ATOM 610 N N . TRP A 1 74 ? 6.508 2.076 -16.672 1 58.12 74 TRP A N 1
ATOM 611 C CA . TRP A 1 74 ? 5.559 2.223 -15.57 1 58.12 74 TRP A CA 1
ATOM 612 C C . TRP A 1 74 ? 4.312 2.973 -16.031 1 58.12 74 TRP A C 1
ATOM 614 O O . TRP A 1 74 ? 3.189 2.605 -15.664 1 58.12 74 TRP A O 1
ATOM 624 N N . ASN A 1 75 ? 4.578 3.943 -16.797 1 59.06 75 ASN A N 1
ATOM 625 C CA . ASN A 1 75 ? 3.467 4.785 -17.219 1 59.06 75 ASN A CA 1
ATOM 626 C C . ASN A 1 75 ? 2.6 4.082 -18.266 1 59.06 75 ASN A C 1
ATOM 628 O O . ASN A 1 75 ? 1.447 4.461 -18.469 1 59.06 75 ASN A O 1
ATOM 632 N N . LEU A 1 76 ? 3.273 3.178 -18.844 1 53.81 76 LEU A N 1
ATOM 633 C CA . LEU A 1 76 ? 2.564 2.506 -19.938 1 53.81 76 LEU A CA 1
ATOM 634 C C . LEU A 1 76 ? 1.594 1.465 -19.375 1 53.81 76 LEU A C 1
ATOM 636 O O . LEU A 1 76 ? 0.634 1.086 -20.062 1 53.81 76 LEU A O 1
ATOM 640 N N . THR A 1 77 ? 1.886 0.923 -18.312 1 51.75 77 THR A N 1
ATOM 641 C CA . THR A 1 77 ? 1.096 -0.232 -17.906 1 51.75 77 THR A CA 1
ATOM 642 C C . THR A 1 77 ? -0.27 0.205 -17.375 1 51.75 77 THR A C 1
ATOM 644 O O . THR A 1 77 ? -0.36 0.888 -16.359 1 51.75 77 THR A O 1
ATOM 647 N N . GLY A 1 78 ? -1.103 0.559 -18.297 1 49.25 78 GLY A N 1
ATOM 648 C CA . GLY A 1 78 ? -2.521 0.584 -17.984 1 49.25 78 GLY A CA 1
ATOM 649 C C . GLY A 1 78 ? -2.961 -0.58 -17.125 1 49.25 78 GLY A C 1
ATOM 650 O O . GLY A 1 78 ? -2.145 -1.419 -16.734 1 49.25 78 GLY A O 1
ATOM 651 N N . ASP A 1 79 ? -4.25 -0.645 -16.531 1 50.06 79 ASP A N 1
ATOM 652 C CA . ASP A 1 79 ? -4.973 -1.711 -15.836 1 50.06 79 ASP A CA 1
ATOM 653 C C . ASP A 1 79 ? -4.715 -3.062 -16.5 1 50.06 79 ASP A C 1
ATOM 655 O O . ASP A 1 79 ? -5.617 -3.652 -17.094 1 50.06 79 ASP A O 1
ATOM 659 N N . ASN A 1 80 ? -3.615 -3.193 -17.125 1 50.34 80 ASN A N 1
ATOM 660 C CA . ASN A 1 80 ? -3.537 -4.469 -17.828 1 50.34 80 ASN A CA 1
ATOM 661 C C . ASN A 1 80 ? -3.41 -5.641 -16.859 1 50.34 80 ASN A C 1
ATOM 663 O O . ASN A 1 80 ? -3.352 -5.441 -15.648 1 50.34 80 ASN A O 1
ATOM 667 N N . ASP A 1 81 ? -2.924 -6.852 -17.406 1 61.06 81 ASP A N 1
ATOM 668 C CA . ASP A 1 81 ? -2.832 -8.18 -16.812 1 61.06 81 ASP A CA 1
ATOM 669 C C . ASP A 1 81 ? -1.863 -8.18 -15.633 1 61.06 81 ASP A C 1
ATOM 671 O O . ASP A 1 81 ? -0.811 -7.543 -15.688 1 61.06 81 ASP A O 1
ATOM 675 N N . SER A 1 82 ? -2.273 -8.656 -14.484 1 64.31 82 SER A N 1
ATOM 676 C CA . SER A 1 82 ? -1.55 -8.773 -13.219 1 64.31 82 SER A CA 1
ATOM 677 C C . SER A 1 82 ? -0.12 -9.258 -13.445 1 64.31 82 SER A C 1
ATOM 679 O O . SER A 1 82 ? 0.818 -8.742 -12.836 1 64.31 82 SER A O 1
ATOM 681 N N . TYR A 1 83 ? 0.175 -10.023 -14.477 1 73.94 83 TYR A N 1
ATOM 682 C CA . TYR A 1 83 ? 1.497 -10.617 -14.664 1 73.94 83 TYR A CA 1
ATOM 683 C C . TYR A 1 83 ? 2.449 -9.625 -15.32 1 73.94 83 TYR A C 1
ATOM 685 O O . TYR A 1 83 ? 3.627 -9.547 -14.961 1 73.94 83 TYR A O 1
ATOM 693 N N . SER A 1 84 ? 1.91 -8.961 -16.203 1 81.62 84 SER A N 1
ATOM 694 C CA . SER A 1 84 ? 2.762 -7.953 -16.828 1 81.62 84 SER A CA 1
ATOM 695 C C . SER A 1 84 ? 3.221 -6.906 -15.82 1 81.62 84 SER A C 1
ATOM 697 O O . SER A 1 84 ? 4.391 -6.516 -15.812 1 81.62 84 SER A O 1
ATOM 699 N N . GLU A 1 85 ? 2.365 -6.625 -14.953 1 86.75 85 GLU A N 1
ATOM 700 C CA . GLU A 1 85 ? 2.707 -5.629 -13.945 1 86.75 85 GLU A CA 1
ATOM 701 C C . GLU A 1 85 ? 3.693 -6.191 -12.93 1 86.75 85 GLU A C 1
ATOM 703 O O . GLU A 1 85 ? 4.625 -5.5 -12.508 1 86.75 85 GLU A O 1
ATOM 708 N N . LEU A 1 86 ? 3.566 -7.453 -12.672 1 93.06 86 LEU A N 1
ATOM 709 C CA . LEU A 1 86 ? 4.469 -8.086 -11.711 1 93.06 86 LEU A CA 1
ATOM 710 C C . LEU A 1 86 ? 5.875 -8.211 -12.297 1 93.06 86 LEU A C 1
ATOM 712 O O . LEU A 1 86 ? 6.863 -8.07 -11.578 1 93.06 86 LEU A O 1
ATOM 716 N N . THR A 1 87 ? 5.867 -8.492 -13.57 1 92.12 87 THR A N 1
ATOM 717 C CA . THR A 1 87 ? 7.16 -8.547 -14.242 1 92.12 87 THR A CA 1
ATOM 718 C C . THR A 1 87 ? 7.859 -7.191 -14.18 1 92.12 87 THR A C 1
ATOM 720 O O . THR A 1 87 ? 9.07 -7.117 -13.977 1 92.12 87 THR A O 1
ATOM 723 N N . LEU A 1 88 ? 7.098 -6.152 -14.383 1 89.25 88 LEU A N 1
ATOM 724 C CA . LEU A 1 88 ? 7.656 -4.812 -14.25 1 89.25 88 LEU A CA 1
ATOM 725 C C . LEU A 1 88 ? 8.203 -4.586 -12.844 1 89.25 88 LEU A C 1
ATOM 727 O O . LEU A 1 88 ? 9.273 -4 -12.68 1 89.25 88 LEU A O 1
ATOM 731 N N . VAL A 1 89 ? 7.473 -5.062 -11.812 1 93.06 89 VAL A N 1
ATOM 732 C CA . VAL A 1 89 ? 7.973 -5.016 -10.445 1 93.06 89 VAL A CA 1
ATOM 733 C C . VAL A 1 89 ? 9.305 -5.762 -10.359 1 93.06 89 VAL A C 1
ATOM 735 O O . VAL A 1 89 ? 10.281 -5.238 -9.812 1 93.06 89 VAL A O 1
ATOM 738 N N . GLY A 1 90 ? 9.281 -6.934 -10.93 1 94.06 90 GLY A N 1
ATOM 739 C CA . GLY A 1 90 ? 10.5 -7.73 -10.945 1 94.06 90 GLY A CA 1
ATOM 740 C C . GLY A 1 90 ? 11.688 -6.992 -11.531 1 94.06 90 GLY A C 1
ATOM 741 O O . GLY A 1 90 ? 12.805 -7.109 -11.023 1 94.06 90 GLY A O 1
ATOM 742 N N . MET A 1 91 ? 11.461 -6.23 -12.492 1 89.94 91 MET A N 1
ATOM 743 C CA . MET A 1 91 ? 12.516 -5.496 -13.188 1 89.94 91 MET A CA 1
ATOM 744 C C . MET A 1 91 ? 13.016 -4.336 -12.336 1 89.94 91 MET A C 1
ATOM 746 O O . MET A 1 91 ? 14.078 -3.773 -12.609 1 89.94 91 MET A O 1
ATOM 750 N N . MET A 1 92 ? 12.305 -3.945 -11.281 1 88.19 92 MET A N 1
ATOM 751 C CA . MET A 1 92 ? 12.641 -2.77 -10.477 1 88.19 92 MET A CA 1
ATOM 752 C C . MET A 1 92 ? 13.344 -3.174 -9.188 1 88.19 92 MET A C 1
ATOM 754 O O . MET A 1 92 ? 13.805 -2.316 -8.43 1 88.19 92 MET A O 1
ATOM 758 N N . ILE A 1 93 ? 13.367 -4.43 -8.906 1 93.5 93 ILE A N 1
ATOM 759 C CA . ILE A 1 93 ? 13.922 -4.875 -7.633 1 93.5 93 ILE A CA 1
ATOM 760 C C . ILE A 1 93 ? 15.148 -5.746 -7.883 1 93.5 93 ILE A C 1
ATOM 762 O O . ILE A 1 93 ? 15.406 -6.156 -9.016 1 93.5 93 ILE A O 1
ATOM 766 N N . ASP A 1 94 ? 15.914 -6.031 -6.859 1 93.88 94 ASP A N 1
ATOM 767 C CA . ASP A 1 94 ? 17.125 -6.828 -6.969 1 93.88 94 ASP A CA 1
ATOM 768 C C . ASP A 1 94 ? 16.859 -8.289 -6.633 1 93.88 94 ASP A C 1
ATOM 770 O O . ASP A 1 94 ? 17.453 -9.188 -7.234 1 93.88 94 ASP A O 1
ATOM 774 N N . GLU A 1 95 ? 16 -8.453 -5.656 1 94.56 95 GLU A N 1
ATOM 775 C CA . GLU A 1 95 ? 15.734 -9.82 -5.203 1 94.56 95 GLU A CA 1
ATOM 776 C C . GLU A 1 95 ? 14.305 -9.961 -4.688 1 94.56 95 GLU A C 1
ATOM 778 O O . GLU A 1 95 ? 13.758 -9.031 -4.094 1 94.56 95 GLU A O 1
ATOM 783 N N . ALA A 1 96 ? 13.773 -11.109 -4.895 1 97.44 96 ALA A N 1
ATOM 784 C CA . ALA A 1 96 ? 12.477 -11.469 -4.332 1 97.44 96 ALA A CA 1
ATOM 785 C C . ALA A 1 96 ? 12.523 -12.859 -3.701 1 97.44 96 ALA A C 1
ATOM 787 O O . ALA A 1 96 ? 13.086 -13.789 -4.277 1 97.44 96 ALA A O 1
ATOM 788 N N . HIS A 1 97 ? 11.969 -13 -2.527 1 98.19 97 HIS A N 1
ATOM 789 C CA . HIS A 1 97 ? 11.758 -14.273 -1.855 1 98.19 97 HIS A CA 1
ATOM 790 C C . HIS A 1 97 ? 10.281 -14.5 -1.557 1 98.19 97 HIS A C 1
ATOM 792 O O . HIS A 1 97 ? 9.625 -13.648 -0.957 1 98.19 97 HIS A O 1
ATOM 798 N N . ILE A 1 98 ? 9.812 -15.664 -1.984 1 97.56 98 ILE A N 1
ATOM 799 C CA . ILE A 1 98 ? 8.391 -15.977 -1.856 1 97.56 98 ILE A CA 1
ATOM 800 C C . ILE A 1 98 ? 8.211 -17.203 -0.962 1 97.56 98 ILE A C 1
ATOM 802 O O . ILE A 1 98 ? 8.883 -18.219 -1.143 1 97.56 98 ILE A O 1
ATOM 806 N N . THR A 1 99 ? 7.383 -17.125 0.057 1 97.19 99 THR A N 1
ATOM 807 C CA . THR A 1 99 ? 6.957 -18.234 0.904 1 97.19 99 THR A CA 1
ATOM 808 C C . THR A 1 99 ? 5.438 -18.391 0.864 1 97.19 99 THR A C 1
ATOM 810 O O . THR A 1 99 ? 4.703 -17.406 1.002 1 97.19 99 THR A O 1
ATOM 813 N N . TYR A 1 100 ? 5.039 -19.547 0.641 1 97 100 TYR A N 1
ATOM 814 C CA . TYR A 1 100 ? 3.609 -19.844 0.562 1 97 100 TYR A CA 1
ATOM 815 C C . TYR A 1 100 ? 3.26 -21.094 1.365 1 97 100 TYR A C 1
ATOM 817 O O . TYR A 1 100 ? 3.916 -22.125 1.23 1 97 100 TYR A O 1
ATOM 825 N N . VAL A 1 101 ? 2.367 -20.95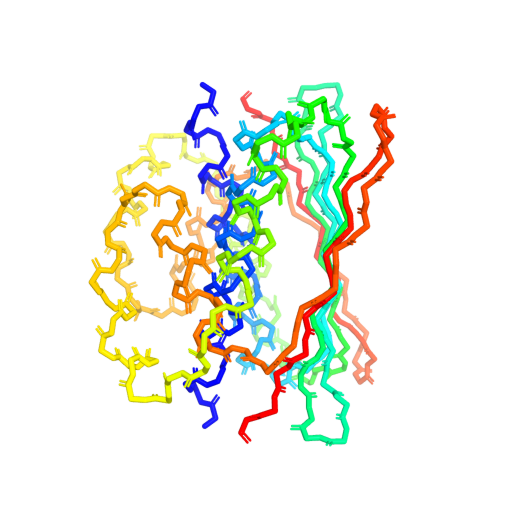3 2.232 1 95.38 101 VAL A N 1
ATOM 826 C CA . VAL A 1 101 ? 1.8 -22.078 2.965 1 95.38 101 VAL A CA 1
ATOM 827 C C . VAL A 1 101 ? 0.32 -22.219 2.619 1 95.38 101 VAL A C 1
ATOM 829 O O . VAL A 1 101 ? -0.5 -21.375 2.992 1 95.38 101 VAL A O 1
ATOM 832 N N . ASP A 1 102 ? 0.005 -23.25 1.938 1 91.06 102 ASP A N 1
ATOM 833 C CA . ASP A 1 102 ? -1.333 -23.484 1.407 1 91.06 102 ASP A CA 1
ATOM 834 C C . ASP A 1 102 ? -2.389 -23.375 2.506 1 91.06 102 ASP A C 1
ATOM 836 O O . ASP A 1 102 ? -2.266 -24 3.559 1 91.06 102 ASP A O 1
ATOM 840 N N . GLY A 1 103 ? -3.361 -22.562 2.244 1 89.5 103 GLY A N 1
ATOM 841 C CA . GLY A 1 103 ? -4.473 -22.391 3.166 1 89.5 103 GLY A CA 1
ATOM 842 C C . GLY A 1 103 ? -4.125 -21.516 4.367 1 89.5 103 GLY A C 1
ATOM 843 O O . GLY A 1 103 ? -4.945 -21.344 5.266 1 89.5 103 GLY A O 1
ATOM 844 N N . GLU A 1 104 ? -2.91 -20.953 4.371 1 94.44 104 GLU A N 1
ATOM 845 C CA . GLU A 1 104 ? -2.518 -20.156 5.527 1 94.44 104 GLU A CA 1
ATOM 846 C C . GLU A 1 104 ? -2.1 -18.75 5.109 1 94.44 104 GLU A C 1
ATOM 848 O O . GLU A 1 104 ? -2.789 -17.766 5.418 1 94.44 104 GLU A O 1
ATOM 853 N N . TYR A 1 105 ? -0.974 -18.703 4.344 1 97 105 TYR A N 1
ATOM 854 C CA . TYR A 1 105 ? -0.581 -17.344 3.971 1 97 105 TYR A CA 1
ATOM 855 C C . TYR A 1 105 ? 0.401 -17.359 2.805 1 97 105 TYR A C 1
ATOM 857 O O . TYR A 1 105 ? 1.016 -18.391 2.518 1 97 105 TYR A O 1
ATOM 865 N N . LEU A 1 106 ? 0.457 -16.25 2.062 1 97.25 106 LEU A N 1
ATOM 866 C CA . LEU A 1 106 ? 1.498 -15.875 1.11 1 97.25 106 LEU A CA 1
ATOM 867 C C . LEU A 1 106 ? 2.379 -14.766 1.671 1 97.25 106 LEU A C 1
ATOM 869 O O . LEU A 1 106 ? 1.872 -13.758 2.176 1 97.25 106 LEU A O 1
ATOM 873 N N . GLU A 1 107 ? 3.715 -14.969 1.645 1 98 107 GLU A N 1
ATOM 874 C CA . GLU A 1 107 ? 4.691 -13.953 2.033 1 98 107 GLU A CA 1
ATOM 875 C C . GLU A 1 107 ? 5.629 -13.617 0.878 1 98 107 GLU A C 1
ATOM 877 O O . GLU A 1 107 ? 6.145 -14.516 0.208 1 98 107 GLU A O 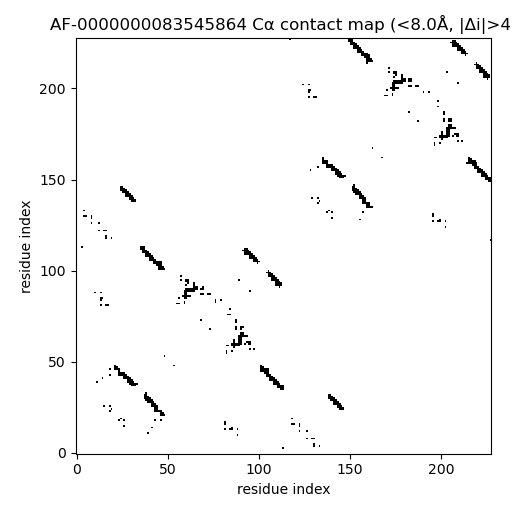1
ATOM 882 N N . ILE A 1 108 ? 5.809 -12.367 0.64 1 98.25 108 ILE A N 1
ATOM 883 C CA . ILE A 1 108 ? 6.766 -11.898 -0.356 1 98.25 108 ILE A CA 1
ATOM 884 C C . ILE A 1 108 ? 7.723 -10.891 0.281 1 98.25 108 ILE A C 1
ATOM 886 O O . ILE A 1 108 ? 7.289 -9.93 0.914 1 98.25 108 ILE A O 1
ATOM 890 N N . LEU A 1 109 ? 8.977 -11.133 0.173 1 98.5 109 LEU A N 1
ATOM 891 C CA . LEU A 1 109 ? 10.031 -10.234 0.627 1 98.5 109 LEU A CA 1
ATOM 892 C C . LEU A 1 109 ? 10.852 -9.719 -0.552 1 98.5 109 LEU A C 1
ATOM 894 O O . LEU A 1 109 ? 11.469 -10.5 -1.274 1 98.5 109 LEU A O 1
ATOM 898 N N . LEU A 1 110 ? 10.797 -8.43 -0.768 1 97.81 110 LEU A N 1
ATOM 899 C CA . LEU A 1 110 ? 11.539 -7.793 -1.854 1 97.81 110 LEU A CA 1
ATOM 900 C C . LEU A 1 110 ? 12.672 -6.934 -1.31 1 97.81 110 LEU A C 1
ATOM 902 O O . LEU A 1 110 ? 12.508 -6.25 -0.295 1 97.81 110 LEU A O 1
ATOM 906 N N . THR A 1 111 ? 13.742 -6.949 -1.982 1 96.5 111 THR A N 1
ATOM 907 C CA . THR A 1 111 ? 14.867 -6.059 -1.714 1 96.5 111 THR A CA 1
ATOM 908 C C . THR A 1 111 ? 15.195 -5.207 -2.939 1 96.5 111 THR A C 1
ATOM 910 O O . THR A 1 111 ? 15.273 -5.727 -4.055 1 96.5 111 THR A O 1
ATOM 913 N N . ARG A 1 112 ? 15.273 -3.938 -2.74 1 92.38 112 ARG A N 1
ATOM 914 C CA . ARG A 1 112 ? 15.625 -2.994 -3.797 1 92.38 112 ARG A CA 1
ATOM 915 C C . ARG A 1 112 ? 16.781 -2.09 -3.369 1 92.38 112 ARG A C 1
ATOM 917 O O . ARG A 1 112 ? 16.703 -1.445 -2.32 1 92.38 112 ARG A O 1
ATOM 924 N N . ILE A 1 113 ? 17.781 -2.162 -4.129 1 87.44 113 ILE A N 1
ATOM 925 C CA . ILE A 1 113 ? 18.922 -1.266 -3.896 1 87.44 113 ILE A CA 1
ATOM 926 C C . ILE A 1 113 ? 18.875 -0.115 -4.898 1 87.44 113 ILE A C 1
ATOM 928 O O . ILE A 1 113 ? 19.062 -0.324 -6.102 1 87.44 113 ILE A O 1
ATOM 932 N N . PRO A 1 114 ? 18.438 1.105 -4.484 1 76.25 114 PRO A N 1
ATOM 933 C CA . PRO A 1 114 ? 18.328 2.25 -5.391 1 76.25 114 PRO A CA 1
ATOM 934 C C . PRO A 1 114 ? 19.609 2.518 -6.164 1 76.25 114 PRO A C 1
ATOM 936 O O . PRO A 1 114 ? 20.703 2.213 -5.676 1 76.25 114 PRO A O 1
ATOM 939 N N . MET B 1 1 ? -17.078 -6.688 -6.621 1 43.72 1 MET B N 1
ATOM 940 C CA . MET B 1 1 ? -16.016 -6.941 -5.664 1 43.72 1 MET B CA 1
ATOM 941 C C . MET B 1 1 ? -14.703 -6.32 -6.137 1 43.72 1 MET B C 1
ATOM 943 O O . MET B 1 1 ? -13.93 -5.793 -5.332 1 43.72 1 MET B O 1
ATOM 947 N N . LYS B 1 2 ? -14.453 -6.281 -7.543 1 56.94 2 LYS B N 1
ATOM 948 C CA . LYS B 1 2 ? -13.242 -5.793 -8.211 1 56.94 2 LYS B CA 1
ATOM 949 C C . LYS B 1 2 ? -13.023 -4.309 -7.926 1 56.94 2 LYS B C 1
ATOM 951 O O . LYS B 1 2 ? -11.898 -3.885 -7.66 1 56.94 2 LYS B O 1
ATOM 956 N N . HIS B 1 3 ? -14.156 -3.689 -7.617 1 68.69 3 HIS B N 1
ATOM 957 C CA . HIS B 1 3 ? -14.094 -2.24 -7.465 1 68.69 3 HIS B CA 1
ATOM 958 C C . HIS B 1 3 ? -13.656 -1.85 -6.059 1 68.69 3 HIS B C 1
ATOM 960 O O . HIS B 1 3 ? -12.891 -0.897 -5.887 1 68.69 3 HIS B O 1
ATOM 966 N N . THR B 1 4 ? -13.969 -2.768 -5.113 1 74.94 4 THR B N 1
ATOM 967 C CA . THR B 1 4 ? -13.641 -2.449 -3.727 1 74.94 4 THR B CA 1
ATOM 968 C C . THR B 1 4 ? -12.141 -2.555 -3.484 1 74.94 4 THR B C 1
ATOM 970 O O . THR B 1 4 ? -11.562 -1.736 -2.764 1 74.94 4 THR B O 1
ATOM 973 N N . HIS B 1 5 ? -11.508 -3.418 -4.18 1 86.25 5 HIS B N 1
ATOM 974 C CA . HIS B 1 5 ? -10.078 -3.623 -3.994 1 86.25 5 HIS B CA 1
ATOM 975 C C . HIS B 1 5 ? -9.273 -2.473 -4.59 1 86.25 5 HIS B C 1
ATOM 977 O O . HIS B 1 5 ? -8.273 -2.047 -4.016 1 86.25 5 HIS B O 1
ATOM 983 N N . GLN B 1 6 ? -9.789 -1.988 -5.633 1 86.06 6 GLN B N 1
ATOM 984 C CA . GLN B 1 6 ? -9.125 -0.851 -6.258 1 86.06 6 GLN B CA 1
ATOM 985 C C . GLN B 1 6 ? -9.188 0.383 -5.363 1 86.06 6 GLN B C 1
ATOM 987 O O . GLN B 1 6 ? -8.227 1.161 -5.305 1 86.06 6 GLN B O 1
ATOM 992 N N . ARG B 1 7 ? -10.25 0.447 -4.633 1 86.94 7 ARG B N 1
ATOM 993 C CA . ARG B 1 7 ? -10.391 1.569 -3.709 1 86.94 7 ARG B CA 1
ATOM 994 C C . ARG B 1 7 ? -9.406 1.452 -2.553 1 86.94 7 ARG B C 1
ATOM 996 O O . ARG B 1 7 ? -8.742 2.43 -2.191 1 86.94 7 ARG B O 1
ATOM 1003 N N . ASN B 1 8 ? -9.328 0.288 -2.055 1 92.5 8 ASN B N 1
ATOM 1004 C CA . ASN B 1 8 ? -8.367 0.066 -0.978 1 92.5 8 ASN B CA 1
ATOM 1005 C C . ASN B 1 8 ? -6.945 0.388 -1.423 1 92.5 8 ASN B C 1
ATOM 1007 O O . ASN B 1 8 ? -6.184 1.01 -0.68 1 92.5 8 ASN B O 1
ATOM 1011 N N . ILE B 1 9 ? -6.656 -0.052 -2.594 1 92.81 9 ILE B N 1
ATOM 1012 C CA . ILE B 1 9 ? -5.328 0.181 -3.146 1 92.81 9 ILE B CA 1
ATOM 1013 C C . ILE B 1 9 ? -5.078 1.682 -3.273 1 92.81 9 ILE B C 1
ATOM 1015 O O . ILE B 1 9 ? -4.012 2.174 -2.895 1 92.81 9 ILE B O 1
ATOM 1019 N N . LYS B 1 10 ? -5.977 2.418 -3.723 1 89.69 10 LYS B N 1
ATOM 1020 C CA . LYS B 1 10 ? -5.844 3.863 -3.881 1 89.69 10 LYS B CA 1
ATOM 1021 C C . LYS B 1 10 ? -5.676 4.551 -2.529 1 89.69 10 LYS B C 1
ATOM 1023 O O . LYS B 1 10 ? -4.867 5.473 -2.393 1 89.69 10 LYS B O 1
ATOM 1028 N N . ILE B 1 11 ? -6.457 4.148 -1.63 1 92.88 11 ILE B N 1
ATOM 1029 C CA . ILE B 1 11 ? -6.367 4.711 -0.287 1 92.88 11 ILE B CA 1
ATOM 1030 C C . ILE B 1 11 ? -4.957 4.512 0.261 1 92.88 11 ILE B C 1
ATOM 1032 O O . ILE B 1 11 ? -4.324 5.465 0.731 1 92.88 11 ILE B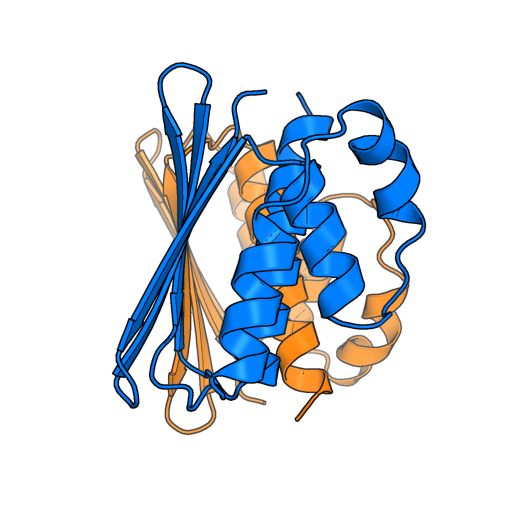 O 1
ATOM 1036 N N . VAL B 1 12 ? -4.473 3.334 0.141 1 95.75 12 VAL B N 1
ATOM 1037 C CA . VAL B 1 12 ? -3.137 3.008 0.629 1 95.75 12 VAL B CA 1
ATOM 1038 C C . VAL B 1 12 ? -2.098 3.844 -0.114 1 95.75 12 VAL B C 1
ATOM 1040 O O . VAL B 1 12 ? -1.185 4.398 0.501 1 95.75 12 VAL B O 1
ATOM 1043 N N . ASN B 1 13 ? -2.268 3.973 -1.376 1 92.94 13 ASN B N 1
ATOM 1044 C CA . ASN B 1 13 ? -1.379 4.773 -2.211 1 92.94 13 ASN B CA 1
ATOM 1045 C C . ASN B 1 13 ? -1.29 6.215 -1.714 1 92.94 13 ASN B C 1
ATOM 1047 O O . ASN B 1 13 ? -0.193 6.746 -1.536 1 92.94 13 ASN B O 1
ATOM 1051 N N . GLU B 1 14 ? -2.35 6.855 -1.501 1 92.94 14 GLU B N 1
ATOM 1052 C CA . GLU B 1 14 ? -2.385 8.258 -1.094 1 92.94 14 GLU B CA 1
ATOM 1053 C C . GLU B 1 14 ? -1.795 8.438 0.302 1 92.94 14 GLU B C 1
ATOM 1055 O O . GLU B 1 14 ? -1.09 9.422 0.56 1 92.94 14 GLU B O 1
ATOM 1060 N N . LEU B 1 15 ? -2.066 7.488 1.193 1 95.56 15 LEU B N 1
ATOM 1061 C CA . LEU B 1 15 ? -1.536 7.574 2.549 1 95.56 15 LEU B CA 1
ATOM 1062 C C . LEU B 1 15 ? -0.023 7.387 2.555 1 95.56 15 LEU B C 1
ATOM 1064 O O . LEU B 1 15 ? 0.695 8.117 3.24 1 95.56 15 LEU B O 1
ATOM 1068 N N . MET B 1 16 ? 0.423 6.461 1.771 1 95.5 16 MET B N 1
ATOM 1069 C CA . MET B 1 16 ? 1.865 6.285 1.625 1 95.5 16 MET B CA 1
ATOM 1070 C C . MET B 1 16 ? 2.516 7.555 1.086 1 95.5 16 MET B C 1
ATOM 1072 O O . MET B 1 16 ? 3.539 8 1.605 1 95.5 16 MET B O 1
ATOM 1076 N N . GLY B 1 17 ? 1.914 8.078 0.011 1 93.56 17 GLY B N 1
ATOM 1077 C CA . GLY B 1 17 ? 2.424 9.32 -0.551 1 93.56 17 GLY B CA 1
ATOM 1078 C C . GLY B 1 17 ? 2.547 10.438 0.474 1 93.56 17 GLY B C 1
ATOM 1079 O O . GLY B 1 17 ? 3.562 11.133 0.521 1 93.56 17 GLY B O 1
ATOM 1080 N N . TYR B 1 18 ? 1.561 10.578 1.289 1 94.25 18 TYR B N 1
ATOM 1081 C CA . TYR B 1 18 ? 1.583 11.594 2.336 1 94.25 18 TYR B CA 1
ATOM 1082 C C . TYR B 1 18 ? 2.748 11.367 3.291 1 94.25 18 TYR B C 1
ATOM 1084 O O . TYR B 1 18 ? 3.482 12.305 3.619 1 94.25 18 TYR B O 1
ATOM 1092 N N . CYS B 1 19 ? 2.916 10.117 3.771 1 94.38 19 CYS B N 1
ATOM 1093 C CA . CYS B 1 19 ? 3.979 9.789 4.711 1 94.38 19 CYS B CA 1
ATOM 1094 C C . CYS B 1 19 ? 5.348 10.07 4.109 1 94.38 19 CYS B C 1
ATOM 1096 O O . CYS B 1 19 ? 6.215 10.648 4.77 1 94.38 19 CYS B O 1
ATOM 1098 N N . TYR B 1 20 ? 5.484 9.742 2.881 1 93.25 20 TYR B N 1
ATOM 1099 C CA . TYR B 1 20 ? 6.75 9.992 2.207 1 93.25 20 TYR B CA 1
ATOM 1100 C C . TYR B 1 20 ? 7.027 11.484 2.09 1 93.25 20 TYR B C 1
ATOM 1102 O O . TYR B 1 20 ? 8.156 11.93 2.303 1 93.25 20 TYR B O 1
ATOM 1110 N N . ASN B 1 21 ? 6.023 12.219 1.718 1 91.69 21 ASN B N 1
ATOM 1111 C CA . ASN B 1 21 ? 6.168 13.664 1.578 1 91.69 21 ASN B CA 1
ATOM 1112 C C . ASN B 1 21 ? 6.566 14.312 2.898 1 91.69 21 ASN B C 1
ATOM 1114 O O . ASN B 1 21 ? 7.105 15.422 2.91 1 91.69 21 ASN B O 1
ATOM 1118 N N . HIS B 1 22 ? 6.332 13.625 3.943 1 91.94 22 HIS B N 1
ATOM 1119 C CA . HIS B 1 22 ? 6.695 14.164 5.25 1 91.94 22 HIS B CA 1
ATOM 1120 C C . HIS B 1 22 ? 7.922 13.453 5.816 1 91.94 22 HIS B C 1
ATOM 1122 O O . HIS B 1 22 ? 8.148 13.469 7.027 1 91.94 22 HIS B O 1
ATOM 1128 N N . GLY B 1 23 ? 8.617 12.742 4.957 1 90.31 23 GLY B N 1
ATOM 1129 C CA . GLY B 1 23 ? 9.969 12.305 5.238 1 90.31 23 GLY B CA 1
ATOM 1130 C C . GLY B 1 23 ? 10.039 10.906 5.828 1 90.31 23 GLY B C 1
ATOM 1131 O O . GLY B 1 23 ? 11.094 10.469 6.285 1 90.31 23 GLY B O 1
ATOM 1132 N N . SER B 1 24 ? 8.953 10.18 5.902 1 93.19 24 SER B N 1
ATOM 1133 C CA . SER B 1 24 ? 8.977 8.836 6.461 1 93.19 24 SER B CA 1
ATOM 1134 C C . SER B 1 24 ? 9.672 7.855 5.516 1 93.19 24 SER B C 1
ATOM 1136 O O . SER B 1 24 ? 9.453 7.895 4.305 1 93.19 24 SER B O 1
ATOM 1138 N N . GLU B 1 25 ? 10.492 7.008 6.16 1 92.12 25 GLU B N 1
ATOM 1139 C CA . GLU B 1 25 ? 11.18 5.992 5.371 1 92.12 25 GLU B CA 1
ATOM 1140 C C . GLU B 1 25 ? 10.773 4.586 5.805 1 92.12 25 GLU B C 1
ATOM 1142 O O . GLU B 1 25 ? 11.133 3.602 5.16 1 92.12 25 GLU B O 1
ATOM 1147 N N . ASN B 1 26 ? 10.117 4.492 6.895 1 96.06 26 ASN B N 1
ATOM 1148 C CA . ASN B 1 26 ? 9.594 3.244 7.434 1 96.06 26 ASN B CA 1
ATOM 1149 C C . ASN B 1 26 ? 8.078 3.307 7.613 1 96.06 26 ASN B C 1
ATOM 1151 O O . ASN B 1 26 ? 7.574 4.117 8.398 1 96.06 26 ASN B O 1
ATOM 1155 N N . ILE B 1 27 ? 7.395 2.471 6.91 1 97.25 27 ILE B N 1
ATOM 1156 C CA . ILE B 1 27 ? 5.938 2.508 6.902 1 97.25 27 ILE B CA 1
ATOM 1157 C C . ILE B 1 27 ? 5.383 1.102 7.125 1 97.25 27 ILE B C 1
ATOM 1159 O O . ILE B 1 27 ? 5.863 0.137 6.523 1 97.25 27 ILE B O 1
ATOM 1163 N N . HIS B 1 28 ? 4.469 1.004 8.023 1 98.38 28 HIS B N 1
ATOM 1164 C CA . HIS B 1 28 ? 3.705 -0.207 8.305 1 98.38 28 HIS B CA 1
ATOM 1165 C C . HIS B 1 28 ? 2.242 -0.04 7.91 1 98.38 28 HIS B C 1
ATOM 1167 O O . HIS B 1 28 ? 1.615 0.968 8.242 1 98.38 28 HIS B O 1
ATOM 1173 N N . ILE B 1 29 ? 1.645 -1.013 7.168 1 98.62 29 ILE B N 1
ATOM 1174 C CA . ILE B 1 29 ? 0.251 -0.929 6.742 1 98.62 29 ILE B CA 1
ATOM 1175 C C . ILE B 1 29 ? -0.455 -2.254 7.027 1 98.62 29 ILE B C 1
ATOM 1177 O O . ILE B 1 29 ? 0.072 -3.324 6.715 1 98.62 29 ILE B O 1
ATOM 1181 N N . ASP B 1 30 ? -1.601 -2.211 7.586 1 98.62 30 ASP B N 1
ATOM 1182 C CA . ASP B 1 30 ? -2.508 -3.344 7.738 1 98.62 30 ASP B CA 1
ATOM 1183 C C . ASP B 1 30 ? -3.857 -3.059 7.082 1 98.62 30 ASP B C 1
ATOM 1185 O O . ASP B 1 30 ? -4.457 -2.006 7.316 1 98.62 30 ASP B O 1
ATOM 1189 N N . ILE B 1 31 ? -4.289 -3.932 6.262 1 97.62 31 ILE B N 1
ATOM 1190 C CA . ILE B 1 31 ? -5.629 -3.891 5.684 1 97.62 31 ILE B CA 1
ATOM 1191 C C . ILE B 1 31 ? -6.406 -5.137 6.098 1 97.62 31 ILE B C 1
ATOM 1193 O O . ILE B 1 31 ? -6.004 -6.262 5.789 1 97.62 31 ILE B O 1
ATOM 1197 N N . ASN B 1 32 ? -7.5 -4.922 6.734 1 97.06 32 ASN B N 1
ATOM 1198 C CA . ASN B 1 32 ? -8.289 -6.035 7.246 1 97.06 32 ASN B CA 1
ATOM 1199 C C . ASN B 1 32 ? -9.766 -5.879 6.902 1 97.06 32 ASN B C 1
ATOM 1201 O O . ASN B 1 32 ? -10.312 -4.777 6.977 1 97.06 32 ASN B O 1
ATOM 1205 N N . LYS B 1 33 ? -10.297 -6.914 6.5 1 94.19 33 LYS B N 1
ATOM 1206 C CA . LYS B 1 33 ? -11.75 -6.965 6.371 1 94.19 33 LYS B CA 1
ATOM 1207 C C . LYS B 1 33 ? -12.391 -7.652 7.578 1 94.19 33 LYS B C 1
ATOM 1209 O O . LYS B 1 33 ? -12.047 -8.789 7.902 1 94.19 33 LYS B O 1
ATOM 1214 N N . GLU B 1 34 ? -13.18 -6.867 8.25 1 90.62 34 GLU B N 1
ATOM 1215 C CA . GLU B 1 34 ? -13.906 -7.371 9.414 1 90.62 34 GLU B CA 1
ATOM 1216 C C . GLU B 1 34 ? -15.406 -7.109 9.281 1 90.62 34 GLU B C 1
ATOM 1218 O O . GLU B 1 34 ? -15.836 -5.957 9.219 1 90.62 34 GLU B O 1
ATOM 1223 N N . ASN B 1 35 ? -16.281 -8.188 9.5 1 87.25 35 ASN B N 1
ATOM 1224 C CA . ASN B 1 35 ? -17.734 -8.039 9.539 1 87.25 35 ASN B CA 1
ATOM 1225 C C . ASN B 1 35 ? -18.219 -7.039 8.5 1 87.25 35 ASN B C 1
ATOM 1227 O O . ASN B 1 35 ? -18.969 -6.113 8.82 1 87.25 35 ASN B O 1
ATOM 1231 N N . GLU B 1 36 ? -17.828 -7 7.258 1 86.31 36 GLU B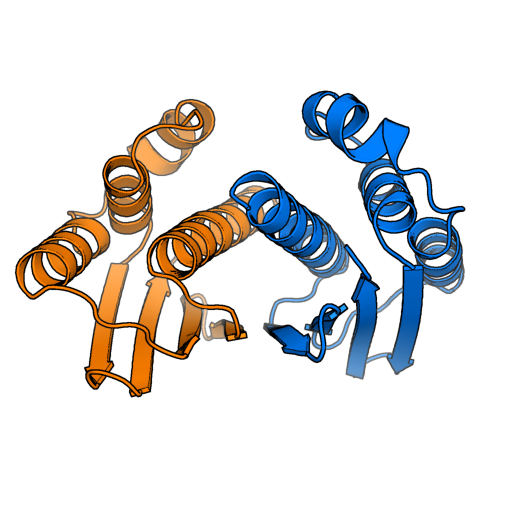 N 1
ATOM 1232 C CA . GLU B 1 36 ? -18.281 -6.211 6.113 1 86.31 36 GLU B CA 1
ATOM 1233 C C . GLU B 1 36 ? -17.641 -4.824 6.121 1 86.31 36 GLU B C 1
ATOM 1235 O O . GLU B 1 36 ? -18.062 -3.939 5.371 1 86.31 36 GLU B O 1
ATOM 1240 N N . LYS B 1 37 ? -16.766 -4.641 7.105 1 94.31 37 LYS B N 1
ATOM 1241 C CA . LYS B 1 37 ? -16.016 -3.393 7.145 1 94.31 37 LYS B CA 1
ATOM 1242 C C . LYS B 1 37 ? -14.555 -3.613 6.734 1 94.31 37 LYS B C 1
ATOM 1244 O O . LYS B 1 37 ? -14.008 -4.699 6.941 1 94.31 37 LYS B O 1
ATOM 1249 N N . VAL B 1 38 ? -14.086 -2.68 6.117 1 95.81 38 VAL B N 1
ATOM 1250 C CA . VAL B 1 38 ? -12.656 -2.678 5.828 1 95.81 38 VAL B CA 1
ATOM 1251 C C . VAL B 1 38 ? -11.938 -1.725 6.781 1 95.81 38 VAL B C 1
ATOM 1253 O O . VAL B 1 38 ? -12.328 -0.562 6.914 1 95.81 38 VAL B O 1
ATOM 1256 N N . ILE B 1 39 ? -10.961 -2.242 7.484 1 97.94 39 ILE B N 1
ATOM 1257 C CA . ILE B 1 39 ? -10.133 -1.441 8.383 1 97.94 39 ILE B CA 1
ATOM 1258 C C . ILE B 1 39 ? -8.734 -1.297 7.801 1 97.94 39 ILE B C 1
ATOM 1260 O O . ILE B 1 39 ? -8.07 -2.295 7.504 1 97.94 39 ILE B O 1
ATOM 1264 N N . ILE B 1 40 ? -8.289 -0.09 7.605 1 98 40 ILE B N 1
ATOM 1265 C CA . ILE B 1 40 ? -6.949 0.196 7.109 1 98 40 ILE B CA 1
ATOM 1266 C C . ILE B 1 40 ? -6.152 0.939 8.18 1 98 40 ILE B C 1
ATOM 1268 O O . ILE B 1 40 ? -6.586 1.985 8.664 1 98 40 ILE B O 1
ATOM 1272 N N . PHE B 1 41 ? -5.055 0.375 8.547 1 98.69 41 PHE B N 1
ATOM 1273 C CA . PHE B 1 41 ? -4.152 0.965 9.531 1 98.69 41 PHE B CA 1
ATOM 1274 C C . PHE B 1 41 ? -2.795 1.261 8.906 1 98.69 41 PHE B C 1
ATOM 1276 O O . PHE B 1 41 ? -2.209 0.401 8.242 1 98.69 41 PHE B O 1
ATOM 1283 N N . ILE B 1 42 ? -2.301 2.486 9.062 1 98.19 42 ILE B N 1
ATOM 1284 C CA . ILE B 1 42 ? -0.955 2.838 8.625 1 98.19 42 ILE B CA 1
ATOM 1285 C C . ILE B 1 42 ? -0.189 3.482 9.773 1 98.19 42 ILE B C 1
ATOM 1287 O O . ILE B 1 42 ? -0.741 4.301 10.516 1 98.19 42 ILE B O 1
ATOM 1291 N N . LYS B 1 43 ? 1.04 3.082 9.992 1 98.12 43 LYS B N 1
ATOM 1292 C CA . LYS B 1 43 ? 1.967 3.684 10.945 1 98.12 43 LYS B CA 1
ATOM 1293 C C . LYS B 1 43 ? 3.299 4.02 10.281 1 98.12 43 LYS B C 1
ATOM 1295 O O . LYS B 1 43 ? 3.914 3.166 9.641 1 98.12 43 LYS B O 1
ATOM 1300 N N . ALA B 1 44 ? 3.676 5.199 10.359 1 96.94 44 ALA B N 1
ATOM 1301 C CA . ALA B 1 44 ? 4.914 5.652 9.727 1 96.94 44 ALA B CA 1
ATOM 1302 C C . ALA B 1 44 ? 5.82 6.34 10.75 1 96.94 44 ALA B C 1
ATOM 1304 O O . ALA B 1 44 ? 5.352 7.105 11.594 1 96.94 44 ALA B O 1
ATOM 1305 N N . GLN B 1 45 ? 7.02 5.949 10.695 1 94.44 45 GLN B N 1
ATOM 1306 C CA . GLN B 1 45 ? 7.98 6.617 11.57 1 94.44 45 GLN B CA 1
ATOM 1307 C C . GLN B 1 45 ? 8.195 8.07 11.141 1 94.44 45 GLN B C 1
ATOM 1309 O O . GLN B 1 45 ? 8.281 8.359 9.945 1 94.44 45 GLN B O 1
ATOM 1314 N N . THR B 1 46 ? 8.062 8.914 12.219 1 74 46 THR B N 1
ATOM 1315 C CA . THR B 1 46 ? 7.66 10.305 12.039 1 74 46 THR B CA 1
ATOM 1316 C C . THR B 1 46 ? 8.875 11.195 11.836 1 74 46 THR B C 1
ATOM 1318 O O . THR B 1 46 ? 9.953 10.914 12.359 1 74 46 THR B O 1
ATOM 1321 N N . LEU B 1 47 ? 8.734 11.953 10.828 1 72.62 47 LEU B N 1
ATOM 1322 C CA . LEU B 1 47 ? 9.398 13.25 10.859 1 72.62 47 LEU B CA 1
ATOM 1323 C C . LEU B 1 47 ? 8.477 14.32 11.43 1 72.62 47 LEU B C 1
ATOM 1325 O O . LEU B 1 47 ? 7.285 14.07 11.641 1 72.62 47 LEU B O 1
ATOM 1329 N N . THR B 1 48 ? 8.922 15.383 11.711 1 87.5 48 THR B N 1
ATOM 1330 C CA . THR B 1 48 ? 8.203 16.531 12.258 1 87.5 48 THR B CA 1
ATOM 1331 C C . THR B 1 48 ? 7.125 17 11.289 1 87.5 48 THR B C 1
ATOM 1333 O O . THR B 1 48 ? 7.41 17.281 10.125 1 87.5 48 THR B O 1
ATOM 1336 N N . ILE B 1 49 ? 5.844 16.875 11.711 1 93.38 49 ILE B N 1
ATOM 1337 C CA . ILE B 1 49 ? 4.699 17.406 10.969 1 93.38 49 ILE B CA 1
ATOM 1338 C C . ILE B 1 49 ? 4.164 18.656 11.664 1 93.38 49 ILE B C 1
ATOM 1340 O O . ILE B 1 49 ? 3.957 18.656 12.883 1 93.38 49 ILE B O 1
ATOM 1344 N N . SER B 1 50 ? 4.023 19.719 10.875 1 94.31 50 SER B N 1
ATOM 1345 C CA . SER B 1 50 ? 3.525 20.953 11.469 1 94.31 50 SER B CA 1
ATOM 1346 C C . SER B 1 50 ? 2.09 20.797 11.961 1 94.31 50 SER B C 1
ATOM 1348 O O . SER B 1 50 ? 1.358 19.922 11.484 1 94.31 50 SER B O 1
ATOM 1350 N N . LYS B 1 51 ? 1.777 21.672 12.922 1 94.94 51 LYS B N 1
ATOM 1351 C CA . LYS B 1 51 ? 0.403 21.672 13.414 1 94.94 51 LYS B CA 1
ATOM 1352 C C . LYS B 1 51 ? -0.583 21.953 12.281 1 94.94 51 LYS B C 1
ATOM 1354 O O . LYS B 1 51 ? -1.65 21.328 12.219 1 94.94 51 LYS B O 1
ATOM 1359 N N . GLU B 1 52 ? -0.212 22.797 11.398 1 95.62 52 GLU B N 1
ATOM 1360 C CA . GLU B 1 52 ? -1.059 23.141 10.258 1 95.62 52 GLU B CA 1
ATOM 1361 C C . GLU B 1 52 ? -1.271 21.938 9.344 1 95.62 52 GLU B C 1
ATOM 1363 O O . GLU B 1 52 ? -2.393 21.672 8.906 1 95.62 52 GLU B O 1
ATOM 1368 N N . ASP B 1 53 ? -0.251 21.188 9.086 1 93.56 53 ASP B N 1
ATOM 1369 C CA . ASP B 1 53 ? -0.344 20 8.227 1 93.56 53 ASP B CA 1
ATOM 1370 C C . ASP B 1 53 ? -1.211 18.922 8.875 1 93.56 53 ASP B C 1
ATOM 1372 O O . ASP B 1 53 ? -1.974 18.25 8.188 1 93.56 53 ASP B O 1
ATOM 1376 N N . LEU B 1 54 ? -1.031 18.797 10.141 1 94.88 54 LEU B N 1
ATOM 1377 C CA . LEU B 1 54 ? -1.82 17.812 10.859 1 94.88 54 LEU B CA 1
ATOM 1378 C C . LEU B 1 54 ? -3.303 18.172 10.82 1 94.88 54 LEU B C 1
ATOM 1380 O O . LEU B 1 54 ? -4.152 17.281 10.656 1 94.88 54 LEU B O 1
ATOM 1384 N N . GLU B 1 55 ? -3.547 19.422 11.047 1 96.06 55 GLU B N 1
ATOM 1385 C CA . GLU B 1 55 ? -4.93 19.891 10.969 1 96.06 55 GLU B CA 1
ATOM 1386 C C . GLU B 1 55 ? -5.523 19.641 9.586 1 96.06 55 GLU B C 1
ATOM 1388 O O . GLU B 1 55 ? -6.66 19.172 9.469 1 96.06 55 GLU B O 1
ATOM 1393 N N . LEU B 1 56 ? -4.805 19.922 8.555 1 95.5 56 LEU B N 1
ATOM 1394 C CA . LEU B 1 56 ? -5.25 19.703 7.184 1 95.5 56 LEU B CA 1
ATOM 1395 C C . LEU B 1 56 ? -5.492 18.219 6.926 1 95.5 56 LEU B C 1
ATOM 1397 O O . LEU B 1 56 ? -6.461 17.844 6.262 1 95.5 56 LEU B O 1
ATOM 1401 N N . LEU B 1 57 ? -4.609 17.375 7.414 1 95.38 57 LEU B N 1
ATOM 1402 C CA . LEU B 1 57 ? -4.773 15.922 7.316 1 95.38 57 LEU B CA 1
ATOM 1403 C C . LEU B 1 57 ? -6.086 15.484 7.949 1 95.38 57 LEU B C 1
ATOM 1405 O O . LEU B 1 57 ? -6.859 14.742 7.332 1 95.38 57 LEU B O 1
ATOM 1409 N N . GLU B 1 58 ? -6.316 16 9.125 1 96.06 58 GLU B N 1
ATOM 1410 C CA . GLU B 1 58 ? -7.527 15.672 9.867 1 96.06 58 GLU B CA 1
ATOM 1411 C C . GLU B 1 58 ? -8.781 16.094 9.102 1 96.06 58 GLU B C 1
ATOM 1413 O O . GLU B 1 58 ? -9.719 15.312 8.961 1 96.06 58 GLU B O 1
ATOM 1418 N N . ILE B 1 59 ? -8.758 17.266 8.602 1 95.75 59 ILE B N 1
ATOM 1419 C CA . ILE B 1 59 ? -9.898 17.797 7.871 1 95.75 59 ILE B CA 1
ATOM 1420 C C . ILE B 1 59 ? -10.109 17 6.586 1 95.75 59 ILE B C 1
ATOM 1422 O O . ILE B 1 59 ? -11.234 16.625 6.254 1 95.75 59 ILE B O 1
ATOM 1426 N N . SER B 1 60 ? -9.086 16.75 5.875 1 95.25 60 SER B N 1
ATOM 1427 C CA . SER B 1 60 ? -9.164 16.062 4.594 1 95.25 60 SER B CA 1
ATOM 1428 C C . SER B 1 60 ? -9.727 14.656 4.762 1 95.25 60 SER B C 1
ATOM 1430 O O . SER B 1 60 ? -10.617 14.242 4.02 1 95.25 60 SER B O 1
ATOM 1432 N N . LEU B 1 61 ? -9.266 13.883 5.73 1 96.25 61 LEU B N 1
ATOM 1433 C CA . LEU B 1 61 ? -9.641 12.484 5.898 1 96.25 61 LEU B CA 1
ATOM 1434 C C . LEU B 1 61 ? -11.016 12.367 6.551 1 96.25 61 LEU B C 1
ATOM 1436 O O . LEU B 1 61 ? -11.617 11.289 6.551 1 96.25 61 LEU B O 1
ATOM 1440 N N . ASN B 1 62 ? -11.484 13.477 7.062 1 94.88 62 ASN B N 1
ATOM 1441 C CA . ASN B 1 62 ? -12.805 13.438 7.688 1 94.88 62 ASN B CA 1
ATOM 1442 C C . ASN B 1 62 ? -13.828 14.227 6.875 1 94.88 62 ASN B C 1
ATOM 1444 O O . ASN B 1 62 ? -14.828 14.695 7.422 1 94.88 62 ASN B O 1
ATOM 1448 N N . ALA B 1 63 ? -13.492 14.422 5.656 1 90.75 63 ALA B N 1
ATOM 1449 C CA . ALA B 1 63 ? -14.453 15.016 4.73 1 90.75 63 ALA B CA 1
ATOM 1450 C C . ALA B 1 63 ? -15.75 14.211 4.699 1 90.75 63 ALA B C 1
ATOM 1452 O O . ALA B 1 63 ? -15.758 13.023 5.035 1 90.75 63 ALA B O 1
ATOM 1453 N N . GLN B 1 64 ? -16.75 14.836 4.309 1 86.56 64 GLN B N 1
ATOM 1454 C CA . GLN B 1 64 ? -18.062 14.18 4.234 1 86.56 64 GLN B CA 1
ATOM 1455 C C . GLN B 1 64 ? -18.047 13.047 3.205 1 86.56 64 GLN B C 1
ATOM 1457 O O . GLN B 1 64 ? -17.578 13.234 2.078 1 86.56 64 GLN B O 1
ATOM 1462 N N . ARG B 1 65 ? -18.547 11.938 3.623 1 82.88 65 ARG B N 1
ATOM 1463 C CA . ARG B 1 65 ? -18.578 10.773 2.74 1 82.88 65 ARG B CA 1
ATOM 1464 C C . ARG B 1 65 ? -19.453 11.047 1.521 1 82.88 65 ARG B C 1
ATOM 1466 O O . ARG B 1 65 ? -20.562 11.57 1.649 1 82.88 65 ARG B O 1
ATOM 1473 N N . CYS B 1 66 ? -18.844 10.859 0.391 1 78.88 66 CYS B N 1
ATOM 1474 C CA . CYS B 1 66 ? -19.562 11.039 -0.871 1 78.88 66 CYS B CA 1
ATOM 1475 C C . CYS B 1 66 ? -19.438 9.789 -1.742 1 78.88 66 CYS B C 1
ATOM 1477 O O . CYS B 1 66 ? -18.469 9.633 -2.48 1 78.88 66 CYS B O 1
ATOM 1479 N N . HIS B 1 67 ? -20.391 8.977 -1.79 1 68 67 HIS B N 1
ATOM 1480 C CA . HIS B 1 67 ? -20.375 7.688 -2.475 1 68 67 HIS B CA 1
ATOM 1481 C C . HIS B 1 67 ? -20.25 7.867 -3.984 1 68 67 HIS B C 1
ATOM 1483 O O . HIS B 1 67 ? -19.562 7.09 -4.652 1 68 67 HIS B O 1
ATOM 1489 N N . GLU B 1 68 ? -20.906 8.945 -4.402 1 62.72 68 GLU B N 1
ATOM 1490 C CA . GLU B 1 68 ? -20.938 9.188 -5.844 1 62.72 68 GLU B CA 1
ATOM 1491 C C . GLU B 1 68 ? -19.562 9.555 -6.383 1 62.72 68 GLU B C 1
ATOM 1493 O O . GLU B 1 68 ? -19.281 9.336 -7.562 1 62.72 68 GLU B O 1
ATOM 1498 N N . MET B 1 69 ? -18.766 10.242 -5.676 1 59.53 69 MET B N 1
ATOM 1499 C CA . MET B 1 69 ? -17.422 10.672 -6.059 1 59.53 69 MET B CA 1
ATOM 1500 C C . MET B 1 69 ? -16.469 9.484 -6.133 1 59.53 69 MET B C 1
ATOM 1502 O O . MET B 1 69 ? -15.5 9.508 -6.891 1 59.53 69 MET B O 1
ATOM 1506 N N . GLU B 1 70 ? -16.812 8.445 -5.418 1 60.25 70 GLU B N 1
ATOM 1507 C CA . GLU B 1 70 ? -15.922 7.289 -5.41 1 60.25 70 GLU B CA 1
ATOM 1508 C C . GLU B 1 70 ? -15.508 6.902 -6.828 1 60.25 70 GLU B C 1
ATOM 1510 O O . GLU B 1 70 ? -14.328 6.684 -7.098 1 60.25 70 GLU B O 1
ATOM 1515 N N . GLU B 1 71 ? -16.391 6.855 -7.703 1 57.53 71 GLU B N 1
ATOM 1516 C CA . GLU B 1 71 ? -16.094 6.324 -9.031 1 57.53 71 GLU B CA 1
ATOM 1517 C C . GLU B 1 71 ? -15.484 7.395 -9.93 1 57.53 71 GLU B C 1
ATOM 1519 O O . GLU B 1 71 ? -14.5 7.137 -10.625 1 57.53 71 GLU B O 1
ATOM 1524 N N . TYR B 1 72 ? -16.125 8.406 -9.852 1 56.12 72 TYR B N 1
ATOM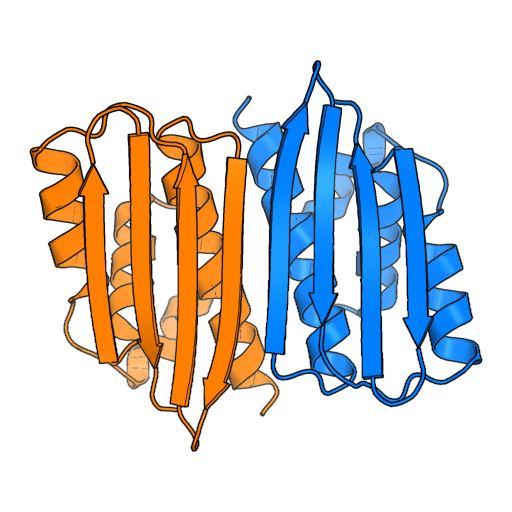 1525 C CA . TYR B 1 72 ? -15.789 9.453 -10.812 1 56.12 72 TYR B CA 1
ATOM 1526 C C . TYR B 1 72 ? -14.453 10.102 -10.484 1 56.12 72 TYR B C 1
ATOM 1528 O O . TYR B 1 72 ? -13.633 10.344 -11.375 1 56.12 72 TYR B O 1
ATOM 1536 N N . TYR B 1 73 ? -14.32 10.461 -9.414 1 55.97 73 TYR B N 1
ATOM 1537 C CA . TYR B 1 73 ? -13.172 11.273 -9.031 1 55.97 73 TYR B CA 1
ATOM 1538 C C . TYR B 1 73 ? -11.906 10.422 -8.961 1 55.97 73 TYR B C 1
ATOM 1540 O O . TYR B 1 73 ? -10.797 10.93 -9.148 1 55.97 73 TYR B O 1
ATOM 1548 N N . TRP B 1 74 ? -12.023 9.289 -8.984 1 54.84 74 TRP B N 1
ATOM 1549 C CA . TRP B 1 74 ? -10.891 8.375 -8.844 1 54.84 74 TRP B CA 1
ATOM 1550 C C . TRP B 1 74 ? -9.945 8.5 -10.039 1 54.84 74 TRP B C 1
ATOM 1552 O O . TRP B 1 74 ? -8.727 8.5 -9.867 1 54.84 74 TRP B O 1
ATOM 1562 N N . ASN B 1 75 ? -10.562 8.602 -11.117 1 56.97 75 ASN B N 1
ATOM 1563 C CA . ASN B 1 75 ? -9.773 8.594 -12.344 1 56.97 75 ASN B CA 1
ATOM 1564 C C . ASN B 1 75 ? -9.133 9.953 -12.609 1 56.97 75 ASN B C 1
ATOM 1566 O O . ASN B 1 75 ? -8.18 10.055 -13.383 1 56.97 75 ASN B O 1
ATOM 1570 N N . LEU B 1 76 ? -9.789 10.859 -12.008 1 51.16 76 LEU B N 1
ATOM 1571 C CA . LEU B 1 76 ? -9.328 12.219 -12.289 1 51.16 76 LEU B CA 1
ATOM 1572 C C . LEU B 1 76 ? -8.078 12.547 -11.484 1 51.16 76 LEU B C 1
ATOM 1574 O O . LEU B 1 76 ? -7.379 13.516 -11.781 1 51.16 76 LEU B O 1
ATOM 1578 N N . THR B 1 77 ? -7.859 11.906 -10.43 1 50.56 77 THR B N 1
ATOM 1579 C CA . THR B 1 77 ? -6.82 12.414 -9.539 1 50.56 77 THR B CA 1
ATOM 1580 C C . THR B 1 77 ? -5.434 12.117 -10.117 1 50.56 77 THR B C 1
ATOM 1582 O O . THR B 1 77 ? -5.008 10.961 -10.164 1 50.56 77 THR B O 1
ATOM 1585 N N . GLY B 1 78 ? -5.148 12.773 -11.188 1 47.94 78 GLY B N 1
ATOM 1586 C CA . GLY B 1 78 ? -3.754 12.922 -11.578 1 47.94 78 GLY B CA 1
ATOM 1587 C C . GLY B 1 78 ? -2.836 13.211 -10.406 1 47.94 78 GLY B C 1
ATOM 1588 O O . GLY B 1 78 ? -3.289 13.305 -9.266 1 47.94 78 GLY B O 1
ATOM 1589 N N . ASP B 1 79 ? -1.433 13.172 -10.531 1 49.5 79 ASP B N 1
ATOM 1590 C CA . ASP B 1 79 ? -0.333 13.594 -9.672 1 49.5 79 ASP B CA 1
ATOM 1591 C C . ASP B 1 79 ? -0.665 14.906 -8.961 1 49.5 79 ASP B C 1
ATOM 1593 O O . ASP B 1 79 ? -0.023 15.93 -9.203 1 49.5 79 ASP B O 1
ATOM 1597 N N . ASN B 1 80 ? -1.883 15.141 -8.742 1 50.72 80 ASN B N 1
ATOM 1598 C CA . ASN B 1 80 ? -2.121 16.453 -8.156 1 50.72 80 ASN B CA 1
ATOM 1599 C C . ASN B 1 80 ? -1.62 16.531 -6.719 1 50.72 80 ASN B C 1
ATOM 1601 O O . ASN B 1 80 ? -1.194 15.531 -6.152 1 50.72 80 ASN B O 1
ATOM 1605 N N . ASP B 1 81 ? -1.986 17.688 -6.027 1 61.09 81 ASP B N 1
ATOM 1606 C CA . ASP B 1 81 ? -1.602 18.094 -4.68 1 61.09 81 ASP B CA 1
ATOM 1607 C C . ASP B 1 81 ? -2.055 17.062 -3.646 1 61.09 81 ASP B C 1
ATOM 1609 O O . ASP B 1 81 ? -3.141 16.5 -3.764 1 61.09 81 ASP B O 1
ATOM 1613 N N . SER B 1 82 ? -1.196 16.594 -2.791 1 64.06 82 SER B N 1
ATOM 1614 C CA . SER B 1 82 ? -1.372 15.617 -1.724 1 64.06 82 SER B CA 1
ATOM 1615 C C . SER B 1 82 ? -2.688 15.836 -0.985 1 64.06 82 SER B C 1
ATOM 1617 O O . SER B 1 82 ? -3.402 14.875 -0.683 1 64.06 82 SER B O 1
ATOM 1619 N N . TYR B 1 83 ? -3.219 17.031 -0.878 1 73.44 83 TYR B N 1
ATOM 1620 C CA . TYR B 1 83 ? -4.395 17.312 -0.061 1 73.44 83 TYR B CA 1
ATOM 1621 C C . TYR B 1 83 ? -5.676 17 -0.829 1 73.44 83 TYR B C 1
ATOM 1623 O O . TYR B 1 83 ? -6.637 16.484 -0.261 1 73.44 83 TYR B O 1
ATOM 1631 N N . SER B 1 84 ? -5.617 17.312 -2.002 1 80.94 84 SER B N 1
ATOM 1632 C CA . SER B 1 84 ? -6.793 16.984 -2.801 1 80.94 84 SER B CA 1
ATOM 1633 C C . SER B 1 84 ? -7.027 15.484 -2.852 1 80.94 84 SER B C 1
ATOM 1635 O O . SER B 1 84 ? -8.164 15.023 -2.729 1 80.94 84 SER B O 1
ATOM 1637 N N . GLU B 1 85 ? -5.98 14.82 -2.865 1 86.44 85 GLU B N 1
ATOM 1638 C CA . GLU B 1 85 ? -6.094 13.367 -2.918 1 86.44 85 GLU B CA 1
ATOM 1639 C C . GLU B 1 85 ? -6.535 12.797 -1.572 1 86.44 85 GLU B C 1
ATOM 1641 O O . GLU B 1 85 ? -7.352 11.875 -1.521 1 86.44 85 GLU B O 1
ATOM 1646 N N . LEU B 1 86 ? -6.105 13.445 -0.532 1 93 86 LEU B N 1
ATOM 1647 C CA . LEU B 1 86 ? -6.492 12.984 0.798 1 93 86 LEU B CA 1
ATOM 1648 C C . LEU B 1 86 ? -7.969 13.258 1.062 1 93 86 LEU B C 1
ATOM 1650 O O . LEU B 1 86 ? -8.648 12.469 1.718 1 93 86 LEU B O 1
ATOM 1654 N N . THR B 1 87 ? -8.383 14.391 0.54 1 92.19 87 THR B N 1
ATOM 1655 C CA . THR B 1 87 ? -9.805 14.695 0.659 1 92.19 87 THR B CA 1
ATOM 1656 C C . THR B 1 87 ? -10.648 13.656 -0.066 1 92.19 87 THR B C 1
ATOM 1658 O O . THR B 1 87 ? -11.695 13.242 0.431 1 92.19 87 THR B O 1
ATOM 1661 N N . LEU B 1 88 ? -10.203 13.258 -1.218 1 89.12 88 LEU B N 1
ATOM 1662 C CA . LEU B 1 88 ? -10.883 12.188 -1.938 1 89.12 88 LEU B CA 1
ATOM 1663 C C . LEU B 1 88 ? -10.922 10.914 -1.107 1 89.12 88 LEU B C 1
ATOM 1665 O O . LEU B 1 88 ? -11.945 10.227 -1.06 1 89.12 88 LEU B O 1
ATOM 1669 N N . VAL B 1 89 ? -9.797 10.57 -0.444 1 93 89 VAL B N 1
ATOM 1670 C CA . VAL B 1 89 ? -9.773 9.438 0.479 1 93 89 VAL B CA 1
ATOM 1671 C C . VAL B 1 89 ? -10.836 9.633 1.559 1 93 89 VAL B C 1
ATOM 1673 O O . VAL B 1 89 ? -11.625 8.727 1.827 1 93 89 VAL B O 1
ATOM 1676 N N . GLY B 1 90 ? -10.828 10.82 2.094 1 94 90 GLY B N 1
ATOM 1677 C CA . GLY B 1 90 ? -11.812 11.148 3.111 1 94 90 GLY B CA 1
ATOM 1678 C C . GLY B 1 90 ? -13.242 10.898 2.662 1 94 90 GLY B C 1
ATOM 1679 O O . GLY B 1 90 ? -14.062 10.398 3.436 1 94 90 GLY B O 1
ATOM 1680 N N . MET B 1 91 ? -13.508 11.164 1.468 1 90 91 MET B N 1
ATOM 1681 C CA . MET B 1 91 ? -14.852 11.016 0.914 1 90 91 MET B CA 1
ATOM 1682 C C . MET B 1 91 ? -15.195 9.539 0.714 1 90 91 MET B C 1
ATOM 1684 O O . MET B 1 91 ? -16.359 9.195 0.538 1 90 91 MET B O 1
ATOM 1688 N N . MET B 1 92 ? -14.227 8.625 0.756 1 88 92 MET B N 1
ATOM 1689 C CA . MET B 1 92 ? -14.445 7.211 0.461 1 88 92 MET B CA 1
ATOM 1690 C C . MET B 1 92 ? -14.57 6.398 1.746 1 88 92 MET B C 1
ATOM 1692 O O . MET B 1 92 ? -14.883 5.207 1.706 1 88 92 MET B O 1
ATOM 1696 N N . ILE B 1 93 ? -14.258 7 2.846 1 93.44 93 ILE B N 1
ATOM 1697 C CA . ILE B 1 93 ? -14.234 6.246 4.094 1 93.44 93 ILE B CA 1
ATOM 1698 C C . ILE B 1 93 ? -15.305 6.785 5.039 1 93.44 93 ILE B C 1
ATOM 1700 O O . ILE B 1 93 ? -15.883 7.848 4.793 1 93.44 93 ILE B O 1
ATOM 1704 N N . ASP B 1 94 ? -15.578 6.078 6.109 1 93.88 94 ASP B N 1
ATOM 1705 C CA . ASP B 1 94 ? -16.594 6.473 7.074 1 93.88 94 ASP B CA 1
ATOM 1706 C C . ASP B 1 94 ? -15.984 7.215 8.258 1 93.88 94 ASP B C 1
ATOM 1708 O O . ASP B 1 94 ? -16.594 8.141 8.797 1 93.88 94 ASP B O 1
ATOM 1712 N N . GLU B 1 95 ? -14.812 6.754 8.617 1 94.56 95 GLU B N 1
ATOM 1713 C CA . GLU B 1 95 ? -14.18 7.348 9.789 1 94.56 95 GLU B CA 1
ATOM 1714 C C . GLU B 1 95 ? -12.656 7.297 9.672 1 94.56 95 GLU B C 1
ATOM 1716 O O . GLU B 1 95 ? -12.102 6.34 9.125 1 94.56 95 GLU B O 1
ATOM 1721 N N . ALA B 1 96 ? -12.039 8.289 10.219 1 97.44 96 ALA B N 1
ATOM 1722 C CA . ALA B 1 96 ? -10.586 8.32 10.344 1 97.44 96 ALA B CA 1
ATOM 1723 C C . ALA B 1 96 ? -10.156 8.75 11.742 1 97.44 96 ALA B C 1
ATOM 1725 O O . ALA B 1 96 ? -10.727 9.688 12.312 1 97.44 96 ALA B O 1
ATOM 1726 N N . HIS B 1 97 ? -9.219 8.086 12.305 1 98.12 97 HIS B N 1
ATOM 1727 C CA . HIS B 1 97 ? -8.57 8.453 13.555 1 98.12 97 HIS B CA 1
ATOM 1728 C C . HIS B 1 97 ? -7.066 8.641 13.359 1 98.12 97 HIS B C 1
ATOM 1730 O O . HIS B 1 97 ? -6.391 7.75 12.836 1 98.12 97 HIS B O 1
ATOM 1736 N N . ILE B 1 98 ? -6.594 9.797 13.805 1 97.19 98 ILE B N 1
ATOM 1737 C CA . ILE B 1 98 ? -5.191 10.148 13.586 1 97.19 98 ILE B CA 1
ATOM 1738 C C . ILE B 1 98 ? -4.492 10.312 14.938 1 97.19 98 ILE B C 1
ATOM 1740 O O . ILE B 1 98 ? -5.008 10.984 15.828 1 97.19 98 ILE B O 1
ATOM 1744 N N . THR B 1 99 ? -3.385 9.664 15.164 1 96.88 99 THR B N 1
ATOM 1745 C CA . THR B 1 99 ? -2.496 9.836 16.312 1 96.88 99 THR B CA 1
ATOM 1746 C C . THR B 1 99 ? -1.095 10.227 15.852 1 96.88 99 THR B C 1
ATOM 1748 O O . THR B 1 99 ? -0.54 9.617 14.938 1 96.88 99 THR B O 1
ATOM 1751 N N . TYR B 1 100 ? -0.609 11.195 16.438 1 96.69 100 TYR B N 1
ATOM 1752 C CA . TYR B 1 100 ? 0.717 11.688 16.094 1 96.69 100 TYR B CA 1
ATOM 1753 C C . TYR B 1 100 ? 1.545 11.969 17.344 1 96.69 100 TYR B C 1
ATOM 1755 O O . TYR B 1 100 ? 1.075 12.633 18.266 1 96.69 100 TYR B O 1
ATOM 1763 N N . VAL B 1 101 ? 2.645 11.383 17.391 1 95.25 101 VAL B N 1
ATOM 1764 C CA . VAL B 1 101 ? 3.625 11.68 18.438 1 95.25 101 VAL B CA 1
ATOM 1765 C C . VAL B 1 101 ? 4.863 12.312 17.812 1 95.25 101 VAL B C 1
ATOM 1767 O O . VAL B 1 101 ? 5.609 11.656 17.078 1 95.25 101 VAL B O 1
ATOM 1770 N N . ASP B 1 102 ? 5.074 13.539 18.078 1 91.19 102 ASP B N 1
ATOM 1771 C CA . ASP B 1 102 ? 6.117 14.352 17.453 1 91.19 102 ASP B CA 1
ATOM 1772 C C . ASP B 1 102 ? 7.477 13.664 17.547 1 91.19 102 ASP B C 1
ATOM 1774 O O . ASP B 1 102 ? 7.895 13.242 18.625 1 91.19 102 ASP B O 1
ATOM 1778 N N . GLY B 1 103 ? 8.086 13.523 16.406 1 89.94 103 GLY B N 1
ATOM 1779 C CA . GLY B 1 103 ? 9.414 12.938 16.328 1 89.94 103 GLY B CA 1
ATOM 1780 C C . GLY B 1 103 ? 9.422 11.43 16.5 1 89.94 103 GLY B C 1
ATOM 1781 O O . GLY B 1 103 ? 10.477 10.805 16.531 1 89.94 103 GLY B O 1
ATOM 1782 N N . GLU B 1 104 ? 8.234 10.812 16.594 1 94.44 104 GLU B N 1
ATOM 1783 C CA . GLU B 1 104 ? 8.188 9.367 16.797 1 94.44 104 GLU B CA 1
ATOM 1784 C C . GLU B 1 104 ? 7.402 8.68 15.688 1 94.44 104 GLU B C 1
ATOM 1786 O O . GLU B 1 104 ? 7.98 7.949 14.875 1 94.44 104 GLU B O 1
ATOM 1791 N N . TYR B 1 105 ? 6.09 8.977 15.656 1 96.81 105 TYR B N 1
ATOM 1792 C CA . TYR B 1 105 ? 5.352 8.297 14.602 1 96.81 105 TYR B CA 1
ATOM 1793 C C . TYR B 1 105 ? 4.027 8.992 14.32 1 96.81 105 TYR B C 1
ATOM 1795 O O . TYR B 1 105 ? 3.537 9.766 15.148 1 96.81 105 TYR B O 1
ATOM 1803 N N . LEU B 1 106 ? 3.52 8.82 13.109 1 96.88 106 LEU B N 1
ATOM 1804 C CA . LEU B 1 106 ? 2.154 9.102 12.68 1 96.88 106 LEU B CA 1
ATOM 1805 C C . LEU B 1 106 ? 1.365 7.809 12.492 1 96.88 106 LEU B C 1
ATOM 1807 O O . LEU B 1 106 ? 1.841 6.871 11.852 1 96.88 106 LEU B O 1
ATOM 1811 N N . GLU B 1 107 ? 0.19 7.723 13.133 1 97.75 107 GLU B N 1
ATOM 1812 C CA . GLU B 1 107 ? -0.731 6.605 12.953 1 97.75 107 GLU B CA 1
ATOM 1813 C C . GLU B 1 107 ? -2.072 7.078 12.398 1 97.75 107 GLU B C 1
ATOM 1815 O O . GLU B 1 107 ? -2.637 8.062 12.875 1 97.75 107 GLU B O 1
ATOM 1820 N N . ILE B 1 108 ? -2.529 6.402 11.398 1 97.88 108 ILE B N 1
ATOM 1821 C CA . ILE B 1 108 ? -3.85 6.672 10.836 1 97.88 108 ILE B CA 1
ATOM 1822 C C . ILE B 1 108 ? -4.664 5.379 10.797 1 97.88 108 ILE B C 1
ATOM 1824 O O . ILE B 1 108 ? -4.203 4.359 10.281 1 97.88 108 ILE B O 1
ATOM 1828 N N . LEU B 1 109 ? -5.809 5.398 11.383 1 98.44 109 LEU B N 1
ATOM 1829 C CA . LEU B 1 109 ? -6.766 4.293 11.352 1 98.44 109 LEU B CA 1
ATOM 1830 C C . LEU B 1 109 ? -8.023 4.688 10.586 1 98.44 109 LEU B C 1
ATOM 1832 O O . LEU B 1 109 ? -8.727 5.625 10.984 1 98.44 109 LEU B O 1
ATOM 1836 N N . LEU B 1 110 ? -8.273 4.016 9.492 1 97.81 110 LEU B N 1
ATOM 1837 C CA . LEU B 1 110 ? -9.453 4.281 8.672 1 97.81 110 LEU B CA 1
ATOM 1838 C C . LEU B 1 110 ? -10.438 3.119 8.75 1 97.81 110 LEU B C 1
ATOM 1840 O O . LEU B 1 110 ? -10.039 1.955 8.758 1 97.81 110 LEU B O 1
ATOM 1844 N N . THR B 1 111 ? -11.664 3.445 8.766 1 96.5 111 THR B N 1
ATOM 1845 C CA . THR B 1 111 ? -12.75 2.475 8.672 1 96.5 111 THR B CA 1
ATOM 1846 C C . THR B 1 111 ? -13.633 2.771 7.465 1 96.5 111 THR B C 1
ATOM 1848 O O . THR B 1 111 ? -14.031 3.918 7.246 1 96.5 111 THR B O 1
ATOM 1851 N N . ARG B 1 112 ? -13.844 1.782 6.676 1 92.25 112 ARG B N 1
ATOM 1852 C CA . ARG B 1 112 ? -14.711 1.89 5.504 1 92.25 112 ARG B CA 1
ATOM 1853 C C . ARG B 1 112 ? -15.766 0.788 5.5 1 92.25 112 ARG B C 1
ATOM 1855 O O . ARG B 1 112 ? -15.43 -0.396 5.598 1 92.25 112 ARG B O 1
ATOM 1862 N N . ILE B 1 113 ? -16.938 1.23 5.492 1 87.44 113 ILE B N 1
ATOM 1863 C CA . ILE B 1 113 ? -18.047 0.284 5.371 1 87.44 113 ILE B CA 1
ATOM 1864 C C . ILE B 1 113 ? -18.562 0.28 3.936 1 87.44 113 ILE B C 1
ATOM 1866 O O . ILE B 1 113 ? -19.125 1.272 3.471 1 87.44 113 ILE B O 1
ATOM 1870 N N . PRO B 1 114 ? -18.234 -0.754 3.127 1 76.31 114 PRO B N 1
ATOM 1871 C CA . PRO B 1 114 ? -18.656 -0.81 1.725 1 76.31 114 PRO B CA 1
ATOM 1872 C C . PRO B 1 114 ? -20.156 -0.63 1.552 1 76.31 114 PRO B C 1
ATOM 1874 O O . PRO B 1 114 ? -20.938 -0.978 2.449 1 76.31 114 PRO B O 1
#

Radius of gyration: 17.06 Å; Cα contacts (8 Å, |Δi|>4): 416; chains: 2; bounding box: 42×47×38 Å

Secondary structure (DSSP, 8-state):
-HHHHHHHHHHHHHHHHHHHHTT---EEEEEEEETTEEEEEEEEE-----HHHHHHHHHHHTSPP-HHHHHHHHHH--S--HHHHHHHHHHH-SEEEEEEETTTEEEEEEEE--/-HHHHHHHHHHHHHHHHHHHHTT---EEEEEEEETTEEEEEEEEEPP---HHHHHHHHHHHTSPP-HHHHHHHHHH--S--HHHHHHHHHHH-SEEEEEEETTTEEEEEEEE--

pLDDT: mean 86.65, std 14.49, range [43.72, 98.75]

Nearest PDB structures (foldseek):
  4biu-assembly1_D  TM=6.102E-01  e=1.727E-03  Escherichia coli K-12
  4biu-assembly3_F  TM=6.023E-01  e=2.089E-03  Escherichia coli K-12
  4biw-assembly1_A  TM=5.968E-01  e=4.205E-03  Escherichia coli K-12
  4kp4-assembly1_B  TM=5.875E-01  e=6.157E-03  Escherichia coli K-12
  4biu-assembly3_E  TM=6.568E-01  e=3.018E-02  Escherichia coli K-12

Sequence (228 aa):
MKHTHQRNIKIVNELMGYCYNHGSENIHIDINKENEKVIIFIKAQTLTISKEDLELLEISLNAQRCHEMEEYYWNLTGDNDSYSELTLVGMMIDEAHITYVDGEYLEILLTRIPMKHTHQRNIKIVNELMGYCYNHGSENIHIDINKENEKVIIFIKAQTLTISKEDLELLEISLNAQRCHEMEEYYWNLTGDNDSYSELTLVGMMIDEAHITYVDGEYLEILLTRIP

Foldseek 3Di:
DVLVVVLVVLLVVLVVVVLVVQPFDDKDWDWDDDPQKIKIKMKTFAGADDPVRVVLLQPLLQADADPVCLPVVVVVDDVDDSSVSSNSNSNQFHDKDWDDDHNTMIMIMTMHRD/DVLVVVLVVLLVVLVVVVLVVQPFDDKDWDWDDDPQKIKIKMKTFGAADDPVRVVLLQPLLQADADPVCSPVVVVVPDVDDSSVSSNSNSNQFHDKDWDDDYRGMIMIMTMHRD